Protein AF-A0A819Z4K6-F1 (afdb_monomer_lite)

Foldseek 3Di:
DVVVCVVDPQQQEEEEQLADQADQLPCLVVVDDDRSNQDVLFKCRSVQCPPPCNVVVGRVQQVPDDPQLGDLDKDKDRWIWGQADPVSDGDPDIGTHIYIYDHQRQPVPDPDLVSSLVSLLVSLLSSLVVSLVSQRQAYEAAQRCCPRSVNDLLSNLLSNVVNCVDPVHVPRHPYYHHDYPDPVSVVSNCCSVVDPDVVVVVVVVVVVVVVVVVVVVVVVVVVVVVVVVVVVVVVVVVVVVVVVVVVPPPDDDD

Radius of gyration: 26.0 Å; chains: 1; bounding box: 103×40×46 Å

Organism: NCBI:txid433720

Sequence (254 aa):
ARFLVAEVAEDHVGVLNFASAKNPGGGFLKGSQAQEESIARSSSLYLAETQSRFMNGYYDYNRHGPRGIYSHRMIYSPRVTIFKDDNGKLLSSPYHVAIVTAPAPNAGVIKNAKEARNVMTERVKHVLNVFKTNKHDTLVLGAYGCGVFKNDPLDVAIIFRQHLESKEFQHSFKRIIFAILNKEMYQIFEQVFGANDLNTIHEQIATLSLDHGVQKQSTNNNRNKQNKKKGVEKRRRNNHFNEDQNQISDNHDE

InterPro domains:
  IPR012664 Conserved hypothetical protein CHP02452 [TIGR02452] (9-189)
  IPR019261 Microbial-type PARG, catalytic domain [PF10021] (2-85)
  IPR043472 Macro domain-like [G3DSA:3.40.220.10] (1-195)
  IPR043472 Macro domain-like [SSF52949] (96-194)

pLDDT: mean 85.64, std 19.07, range [37.62, 98.88]

Structure (mmCIF, N/CA/C/O backbone):
data_AF-A0A819Z4K6-F1
#
_entry.id   AF-A0A819Z4K6-F1
#
loop_
_atom_site.group_PDB
_atom_site.id
_atom_site.type_symbol
_atom_site.label_atom_id
_atom_site.label_alt_id
_atom_site.label_comp_id
_atom_site.label_asym_id
_atom_site.label_entity_id
_atom_site.label_seq_id
_atom_site.pdbx_PDB_ins_code
_atom_site.Cartn_x
_atom_site.Cartn_y
_atom_site.Cartn_z
_atom_site.occupancy
_atom_site.B_iso_or_equiv
_atom_site.auth_seq_id
_atom_site.auth_comp_id
_atom_site.auth_asym_id
_atom_site.auth_atom_id
_atom_site.pdbx_PDB_model_num
ATOM 1 N N . ALA A 1 1 ? -5.536 -11.402 4.622 1.00 70.31 1 ALA A N 1
ATOM 2 C CA . ALA A 1 1 ? -6.767 -11.233 3.818 1.00 70.31 1 ALA A CA 1
ATOM 3 C C . ALA A 1 1 ? -7.652 -12.477 3.859 1.00 70.31 1 ALA A C 1
ATOM 5 O O . ALA A 1 1 ? -8.761 -12.352 4.346 1.00 70.31 1 ALA A O 1
ATOM 6 N N . ARG A 1 2 ? -7.167 -13.663 3.448 1.00 84.38 2 ARG A N 1
ATOM 7 C CA . ARG A 1 2 ? -7.945 -14.921 3.451 1.00 84.38 2 ARG A CA 1
ATOM 8 C C . ARG A 1 2 ? -8.719 -15.209 4.749 1.00 84.38 2 ARG A C 1
ATOM 10 O O . ARG A 1 2 ? -9.884 -15.559 4.684 1.00 84.38 2 ARG A O 1
ATOM 17 N N . PHE A 1 3 ? -8.088 -15.047 5.913 1.00 84.25 3 PHE A N 1
ATOM 18 C CA . PHE A 1 3 ? -8.775 -15.234 7.200 1.00 84.25 3 PHE A CA 1
ATOM 19 C C . PHE A 1 3 ? -9.854 -14.174 7.452 1.00 84.25 3 PHE A C 1
ATOM 21 O O . PHE A 1 3 ? -10.939 -14.496 7.907 1.00 84.25 3 PHE A O 1
ATOM 28 N N . LEU A 1 4 ? -9.588 -12.919 7.080 1.00 82.12 4 LEU A N 1
ATOM 29 C CA . LEU A 1 4 ? -10.522 -11.812 7.290 1.00 82.12 4 LEU A CA 1
ATOM 30 C C . LEU A 1 4 ? -11.786 -11.978 6.451 1.00 82.12 4 LEU A C 1
ATOM 32 O O . LEU A 1 4 ? -12.867 -11.823 6.987 1.00 82.12 4 LEU A O 1
ATOM 36 N N . VAL A 1 5 ? -11.670 -12.354 5.176 1.00 83.44 5 VAL A N 1
ATOM 37 C CA . VAL A 1 5 ? -12.843 -12.557 4.301 1.00 83.44 5 VAL A CA 1
ATOM 38 C C . VAL A 1 5 ? -13.716 -13.751 4.709 1.00 83.44 5 VAL A C 1
ATOM 40 O O . VAL A 1 5 ? -14.833 -13.888 4.226 1.00 83.44 5 VAL A O 1
ATOM 43 N N . ALA A 1 6 ? -13.214 -14.638 5.573 1.00 80.75 6 ALA A N 1
ATOM 44 C CA . ALA A 1 6 ? -14.020 -15.695 6.179 1.00 80.75 6 ALA A CA 1
ATOM 45 C C . ALA A 1 6 ? -14.795 -15.198 7.415 1.00 80.75 6 ALA A C 1
ATOM 47 O O . ALA A 1 6 ? -15.807 -15.786 7.781 1.00 80.75 6 ALA A O 1
ATOM 48 N N . GLU A 1 7 ? -14.321 -14.127 8.057 1.00 80.19 7 GLU A N 1
ATOM 49 C CA . GLU A 1 7 ? -14.918 -13.530 9.258 1.00 80.19 7 GLU A CA 1
ATOM 50 C C . GLU A 1 7 ? -15.808 -12.318 8.949 1.00 80.19 7 GLU A C 1
ATOM 52 O O . GLU A 1 7 ? -16.744 -12.026 9.691 1.00 80.19 7 GLU A O 1
ATOM 57 N N . VAL A 1 8 ? -15.500 -11.588 7.877 1.00 81.69 8 VAL A N 1
ATOM 58 C CA . VAL A 1 8 ? -16.236 -10.419 7.388 1.00 81.69 8 VAL A CA 1
ATOM 59 C C . VAL A 1 8 ? -16.536 -10.584 5.901 1.00 81.69 8 VAL A C 1
ATOM 61 O O . VAL A 1 8 ? -15.824 -11.298 5.199 1.00 81.69 8 VAL A O 1
ATOM 64 N N . ALA A 1 9 ? -17.573 -9.913 5.402 1.00 79.88 9 ALA A N 1
ATOM 65 C CA . ALA A 1 9 ? -17.905 -9.959 3.981 1.00 79.88 9 ALA A CA 1
ATOM 66 C C . ALA A 1 9 ? -16.755 -9.401 3.109 1.00 79.88 9 ALA A C 1
ATOM 68 O O . ALA A 1 9 ? -16.055 -8.461 3.493 1.00 79.88 9 ALA A O 1
ATOM 69 N N . GLU A 1 10 ? -16.536 -10.007 1.937 1.00 79.50 10 GLU A N 1
ATOM 70 C CA . GLU A 1 10 ? -15.400 -9.712 1.043 1.00 79.50 10 GLU A CA 1
ATOM 71 C C . GLU A 1 10 ? -15.299 -8.235 0.634 1.00 79.50 10 GLU A C 1
ATOM 73 O O . GLU A 1 10 ? -14.205 -7.700 0.458 1.00 79.50 10 GLU A O 1
ATOM 78 N N . ASP A 1 11 ? -16.445 -7.576 0.483 1.00 81.44 11 ASP A N 1
ATOM 79 C CA . ASP A 1 11 ? -16.595 -6.183 0.067 1.00 81.44 11 ASP A CA 1
ATOM 80 C C . ASP A 1 11 ? -16.170 -5.166 1.134 1.00 81.44 11 ASP A C 1
ATOM 82 O O . ASP A 1 11 ? -16.054 -3.985 0.817 1.00 81.44 11 ASP A O 1
ATOM 86 N N . HIS A 1 12 ? -15.875 -5.616 2.356 1.00 90.25 12 HIS A N 1
ATOM 87 C CA . HIS A 1 12 ? -15.352 -4.780 3.438 1.00 90.25 12 HIS A CA 1
ATOM 88 C C . HIS A 1 12 ? -13.820 -4.787 3.546 1.00 90.25 12 HIS A C 1
ATOM 90 O O . HIS A 1 12 ? -13.251 -3.946 4.256 1.00 90.25 12 HIS A O 1
ATOM 96 N N . VAL A 1 13 ? -13.144 -5.750 2.904 1.00 97.38 13 VAL A N 1
ATOM 97 C CA . VAL A 1 13 ? -11.698 -5.952 3.056 1.00 97.38 13 VAL A CA 1
ATOM 98 C C . VAL A 1 13 ? -10.923 -5.165 2.002 1.00 97.38 13 VAL A C 1
ATOM 100 O O . VAL A 1 13 ? -10.899 -5.516 0.820 1.00 97.38 13 VAL A O 1
ATOM 103 N N . GLY A 1 14 ? -10.201 -4.145 2.465 1.00 98.19 14 GLY A N 1
ATOM 104 C CA . GLY A 1 14 ? -9.278 -3.345 1.666 1.00 98.19 14 GLY A CA 1
ATOM 105 C C . GLY A 1 14 ? -7.817 -3.735 1.894 1.00 98.19 14 GLY A C 1
ATOM 106 O O . GLY A 1 14 ? -7.366 -3.857 3.030 1.00 98.19 14 GLY A O 1
ATOM 107 N N . VAL A 1 15 ? -7.045 -3.904 0.821 1.00 98.69 15 VAL A N 1
ATOM 108 C CA . VAL A 1 15 ? -5.611 -4.234 0.869 1.00 98.69 15 VAL A CA 1
ATOM 109 C C . VAL A 1 15 ? -4.797 -3.143 0.178 1.00 98.69 15 VAL A C 1
ATOM 111 O O . VAL A 1 15 ? -5.113 -2.729 -0.937 1.00 98.69 15 VAL A O 1
ATOM 114 N N . LEU A 1 16 ? -3.726 -2.675 0.818 1.00 98.88 16 LEU A N 1
ATOM 115 C CA . LEU A 1 16 ? -2.775 -1.759 0.187 1.00 98.88 16 LEU A CA 1
ATOM 116 C C . LEU A 1 16 ? -1.724 -2.549 -0.610 1.00 98.88 16 LEU A C 1
ATOM 118 O O . LEU A 1 16 ? -0.958 -3.319 -0.031 1.00 98.88 16 LEU A O 1
ATOM 122 N N . ASN A 1 17 ? -1.650 -2.329 -1.923 1.00 98.81 17 ASN A N 1
ATOM 123 C CA . ASN A 1 17 ? -0.543 -2.795 -2.760 1.00 98.81 17 ASN A CA 1
ATOM 124 C C . ASN A 1 17 ? 0.616 -1.782 -2.694 1.00 98.81 17 ASN A C 1
ATOM 126 O O . ASN A 1 17 ? 0.424 -0.592 -2.961 1.00 98.81 17 ASN A O 1
ATOM 130 N N . PHE A 1 18 ? 1.817 -2.247 -2.334 1.00 98.38 18 PHE A N 1
ATOM 131 C CA . PHE A 1 18 ? 3.036 -1.4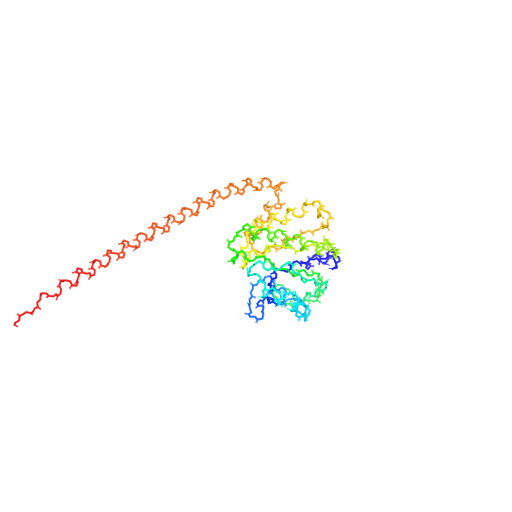39 -2.212 1.00 98.38 18 PHE A CA 1
ATOM 132 C C . PHE A 1 18 ? 3.655 -1.226 -3.589 1.00 98.38 18 PHE A C 1
ATOM 134 O O . PHE A 1 18 ? 4.690 -1.798 -3.930 1.00 98.38 18 PHE A O 1
ATOM 141 N N . ALA A 1 19 ? 2.965 -0.415 -4.380 1.00 97.75 19 ALA A N 1
ATOM 142 C CA . ALA A 1 19 ? 3.069 -0.472 -5.818 1.00 97.75 19 ALA A CA 1
ATOM 143 C C . ALA A 1 19 ? 4.351 0.142 -6.376 1.00 97.75 19 ALA A C 1
ATOM 145 O O . ALA A 1 19 ? 4.899 1.136 -5.885 1.00 97.75 19 ALA A O 1
ATOM 146 N N . SER A 1 20 ? 4.746 -0.372 -7.527 1.00 97.50 20 SER A N 1
ATOM 147 C CA . SER A 1 20 ? 5.589 0.324 -8.469 1.00 97.50 20 SER A CA 1
ATOM 148 C C . SER A 1 20 ? 4.833 1.519 -9.037 1.00 97.50 20 SER A C 1
ATOM 150 O O . SER A 1 20 ? 3.689 1.442 -9.488 1.00 97.50 20 SER A O 1
ATOM 152 N N . ALA A 1 21 ? 5.512 2.661 -9.093 1.00 97.25 21 ALA A N 1
ATOM 153 C CA . ALA A 1 21 ? 4.975 3.827 -9.780 1.00 97.25 21 ALA A CA 1
ATOM 154 C C . ALA A 1 21 ? 4.991 3.655 -11.309 1.00 97.25 21 ALA A C 1
ATOM 156 O O . ALA A 1 21 ? 4.320 4.396 -12.016 1.00 97.25 21 ALA A O 1
ATOM 157 N N . LYS A 1 22 ? 5.800 2.725 -11.838 1.00 96.50 22 LYS A N 1
ATOM 158 C CA . LYS A 1 22 ? 6.194 2.722 -13.256 1.00 96.50 22 LYS A CA 1
ATOM 159 C C . LYS A 1 22 ? 5.818 1.472 -14.025 1.00 96.50 22 LYS A C 1
ATOM 161 O O . LYS A 1 22 ? 5.800 1.545 -15.246 1.00 96.50 22 LYS A O 1
ATOM 166 N N . ASN A 1 23 ? 5.565 0.351 -13.361 1.00 97.50 23 ASN A N 1
ATOM 167 C CA . ASN A 1 23 ? 5.315 -0.925 -14.026 1.00 97.50 23 ASN A CA 1
ATOM 168 C C . ASN A 1 23 ? 4.170 -1.650 -13.309 1.00 97.50 23 ASN A C 1
ATOM 170 O O . ASN A 1 23 ? 4.305 -1.849 -12.104 1.00 97.50 23 ASN A O 1
ATOM 174 N N . PRO A 1 24 ? 3.086 -2.033 -14.004 1.00 97.62 24 PRO A N 1
ATOM 175 C CA . PRO A 1 24 ? 2.006 -2.812 -13.401 1.00 97.62 24 PRO A CA 1
ATOM 176 C C . PRO A 1 24 ? 2.528 -4.163 -12.907 1.00 97.62 24 PRO A C 1
ATOM 178 O O . PRO A 1 24 ? 3.278 -4.836 -13.619 1.00 97.62 24 PRO A O 1
ATOM 181 N N . GLY A 1 25 ? 2.157 -4.542 -11.684 1.00 97.12 25 GLY A N 1
ATOM 182 C CA . GLY A 1 25 ? 2.676 -5.732 -11.005 1.00 97.12 25 GLY A CA 1
ATOM 183 C C . GLY A 1 25 ? 4.190 -5.719 -10.747 1.00 97.12 25 GLY A C 1
ATOM 184 O O . GLY A 1 25 ? 4.787 -6.780 -10.552 1.00 97.12 25 GLY A O 1
ATOM 185 N N . GLY A 1 26 ? 4.839 -4.553 -10.798 1.00 96.00 26 GLY A N 1
ATOM 186 C CA . GLY A 1 26 ? 6.267 -4.420 -10.525 1.00 96.00 26 GLY A CA 1
ATOM 187 C C . GLY A 1 26 ? 7.141 -5.197 -11.514 1.00 96.00 26 GLY A C 1
ATOM 188 O O . GLY A 1 26 ? 7.060 -5.011 -12.731 1.00 96.00 26 GLY A O 1
ATOM 189 N N . GLY A 1 27 ? 8.035 -6.033 -10.988 1.00 94.38 27 GLY A N 1
ATOM 190 C CA . GLY A 1 27 ? 8.945 -6.878 -11.762 1.00 94.38 27 GLY A CA 1
ATOM 191 C C . GLY A 1 27 ? 8.515 -8.343 -11.891 1.00 94.38 27 GLY A C 1
ATOM 192 O O . GLY A 1 27 ? 9.366 -9.178 -12.197 1.00 94.38 27 GLY A O 1
ATOM 193 N N . PHE A 1 28 ? 7.249 -8.701 -11.639 1.00 94.25 28 PHE A N 1
ATOM 194 C CA . PHE A 1 28 ? 6.876 -10.109 -11.416 1.00 94.25 28 PHE A CA 1
ATOM 195 C C . PHE A 1 28 ? 7.161 -11.037 -12.609 1.00 94.25 28 PHE A C 1
ATOM 197 O O . PHE A 1 28 ? 7.600 -12.167 -12.401 1.00 94.25 28 PHE A O 1
ATOM 204 N N . LEU A 1 29 ? 7.006 -10.550 -13.848 1.00 89.50 29 LEU A N 1
ATOM 205 C CA . LEU A 1 29 ? 7.338 -11.297 -15.075 1.00 89.50 29 LEU A CA 1
ATOM 206 C C . LEU A 1 29 ? 8.840 -11.583 -15.220 1.00 89.50 29 LEU A C 1
ATOM 208 O O . LEU A 1 29 ? 9.230 -12.485 -15.951 1.00 89.50 29 LEU A O 1
ATOM 212 N N . LYS A 1 30 ? 9.687 -10.819 -14.522 1.00 91.50 30 LYS A N 1
ATOM 213 C CA . LYS A 1 30 ? 11.148 -10.982 -14.495 1.00 91.50 30 LYS A CA 1
ATOM 214 C C . LYS A 1 30 ? 11.625 -11.783 -13.279 1.00 91.50 30 LYS A C 1
ATOM 216 O O . LYS A 1 30 ? 12.823 -11.842 -13.025 1.00 91.50 30 LYS A O 1
ATOM 221 N N . GLY A 1 31 ? 10.706 -12.360 -12.502 1.00 87.06 31 GLY A N 1
ATOM 222 C CA . GLY A 1 31 ? 11.028 -13.153 -11.314 1.00 87.06 31 GLY A CA 1
ATOM 223 C C . GLY A 1 31 ? 11.350 -12.335 -10.059 1.00 87.06 31 GLY A C 1
ATOM 224 O O . GLY A 1 31 ? 11.823 -12.905 -9.076 1.00 87.06 31 GLY A O 1
ATOM 225 N N . SER A 1 32 ? 11.093 -11.021 -10.057 1.00 89.62 32 SER A N 1
ATOM 226 C CA . SER A 1 32 ? 11.296 -10.185 -8.867 1.00 89.62 32 SER A CA 1
ATOM 227 C C . SER A 1 32 ? 10.409 -10.625 -7.694 1.00 89.62 32 SER A C 1
ATOM 229 O O . SER A 1 32 ? 9.315 -11.172 -7.872 1.00 89.62 32 SER A O 1
ATOM 231 N N . GLN A 1 33 ? 10.905 -10.392 -6.478 1.00 89.12 33 GLN A N 1
ATOM 232 C CA . GLN A 1 33 ? 10.255 -10.794 -5.234 1.00 89.12 33 GLN A CA 1
ATOM 233 C C . GLN A 1 33 ? 10.036 -9.577 -4.336 1.00 89.12 33 GLN A C 1
ATOM 235 O O . GLN A 1 33 ? 10.959 -9.107 -3.672 1.00 89.12 33 GLN A O 1
ATOM 240 N N . ALA A 1 34 ? 8.804 -9.082 -4.318 1.00 92.81 34 ALA A N 1
ATOM 241 C CA . ALA A 1 34 ? 8.296 -8.158 -3.317 1.00 92.81 34 ALA A CA 1
ATOM 242 C C . ALA A 1 34 ? 6.781 -8.377 -3.147 1.00 92.81 34 ALA A C 1
ATOM 244 O O . ALA A 1 34 ? 6.202 -9.319 -3.700 1.00 92.81 34 ALA A O 1
ATOM 245 N N . GLN A 1 35 ? 6.145 -7.539 -2.327 1.00 96.62 35 GLN A N 1
ATOM 246 C CA . GLN A 1 35 ? 4.722 -7.664 -2.011 1.00 96.62 35 GLN A CA 1
ATOM 247 C C . GLN A 1 35 ? 3.836 -7.493 -3.257 1.00 96.62 35 GLN A C 1
ATOM 249 O O . GLN A 1 35 ? 2.980 -8.344 -3.495 1.00 96.62 35 GLN A O 1
ATOM 254 N N . GLU A 1 36 ? 4.096 -6.473 -4.083 1.00 97.50 36 GLU A N 1
ATOM 255 C CA . GLU A 1 36 ? 3.362 -6.238 -5.334 1.00 97.50 36 GLU A CA 1
ATOM 256 C C . GLU A 1 36 ? 3.472 -7.438 -6.282 1.00 97.50 36 GLU A C 1
ATOM 258 O O . GLU A 1 36 ? 2.459 -7.927 -6.781 1.00 97.50 36 GLU A O 1
ATOM 263 N N . GLU A 1 37 ? 4.680 -7.970 -6.488 1.00 96.94 37 GLU A N 1
ATOM 264 C CA . GLU A 1 37 ? 4.884 -9.119 -7.368 1.00 96.94 37 GLU A CA 1
ATOM 265 C C . GLU A 1 37 ? 4.174 -10.379 -6.862 1.00 96.94 37 GLU A C 1
ATOM 267 O O . GLU A 1 37 ? 3.690 -11.178 -7.666 1.00 96.94 37 GLU A O 1
ATOM 272 N N . SER A 1 38 ? 4.092 -10.564 -5.542 1.00 96.00 38 SER A N 1
ATOM 273 C CA . SER A 1 38 ? 3.332 -11.667 -4.948 1.00 96.00 38 SER A CA 1
ATOM 274 C C . SER A 1 38 ? 1.838 -11.529 -5.242 1.00 96.00 38 SER A C 1
ATOM 276 O O . SER A 1 38 ? 1.219 -12.463 -5.757 1.00 96.00 38 SER A O 1
ATOM 278 N N . ILE A 1 39 ? 1.271 -10.337 -5.021 1.00 97.44 39 ILE A N 1
ATOM 279 C CA . ILE A 1 39 ? -0.137 -10.060 -5.330 1.00 97.44 39 ILE A CA 1
ATOM 280 C C . ILE A 1 39 ? -0.399 -10.259 -6.828 1.00 97.44 39 ILE A C 1
ATOM 282 O O . ILE A 1 39 ? -1.371 -10.919 -7.191 1.00 97.44 39 ILE A O 1
ATOM 286 N N . ALA A 1 40 ? 0.473 -9.755 -7.703 1.00 97.69 40 ALA A N 1
ATOM 287 C CA . ALA A 1 40 ? 0.330 -9.891 -9.152 1.00 97.69 40 ALA A CA 1
ATOM 288 C C . ALA A 1 40 ? 0.333 -11.359 -9.618 1.00 97.69 40 ALA A C 1
ATOM 290 O O . ALA A 1 40 ? -0.441 -11.722 -10.501 1.00 97.69 40 ALA A O 1
ATOM 291 N N . ARG A 1 41 ? 1.157 -12.227 -9.012 1.00 97.44 41 ARG A N 1
ATOM 292 C CA . ARG A 1 41 ? 1.217 -13.665 -9.355 1.00 97.44 41 ARG A CA 1
ATOM 293 C C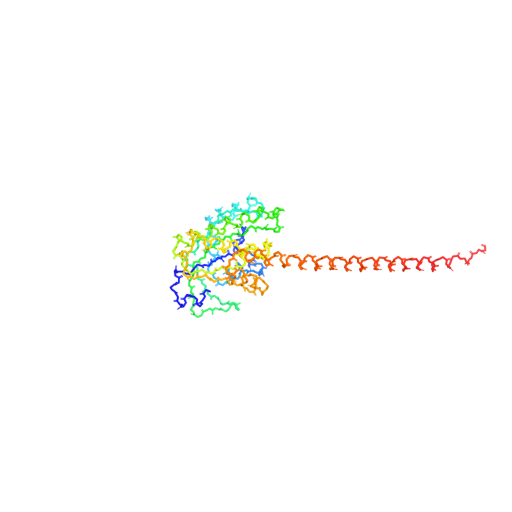 . ARG A 1 41 ? 0.033 -14.479 -8.849 1.00 97.44 41 ARG A C 1
ATOM 295 O O . ARG A 1 41 ? -0.293 -15.511 -9.450 1.00 97.44 41 ARG A O 1
ATOM 302 N N . SER A 1 42 ? -0.554 -14.050 -7.738 1.00 97.75 42 SER A N 1
ATOM 303 C CA . SER A 1 42 ? -1.570 -14.807 -7.004 1.00 97.75 42 SER A CA 1
ATOM 304 C C . SER A 1 42 ? -2.990 -14.288 -7.215 1.00 97.75 42 SER A C 1
ATOM 306 O O . SER A 1 42 ? -3.927 -14.820 -6.615 1.00 97.75 42 SER A O 1
ATOM 308 N N . SER A 1 43 ? -3.166 -13.260 -8.052 1.00 98.44 43 SER A N 1
ATOM 309 C CA . SER A 1 43 ? -4.451 -12.589 -8.218 1.00 98.44 43 SER A CA 1
ATOM 310 C C . SER A 1 43 ? -4.716 -12.039 -9.617 1.00 98.44 43 SER A C 1
ATOM 312 O O . SER A 1 43 ? -3.859 -12.039 -10.497 1.00 98.44 43 SER A O 1
ATOM 314 N N . SER A 1 44 ? -5.933 -11.528 -9.813 1.00 98.31 44 SER A N 1
ATOM 315 C CA . SER A 1 44 ? -6.339 -10.822 -11.029 1.00 98.31 44 SER A CA 1
ATOM 316 C C . SER A 1 44 ? -5.872 -9.358 -11.084 1.00 98.31 44 SER A C 1
ATOM 318 O O . SER A 1 44 ? -6.270 -8.644 -12.005 1.00 98.31 44 SER A O 1
ATOM 320 N N . LEU A 1 45 ? -5.066 -8.875 -10.122 1.00 98.50 45 LEU A N 1
ATOM 321 C CA . LEU A 1 45 ? -4.676 -7.459 -10.033 1.00 98.50 45 LEU A CA 1
ATOM 322 C C . LEU A 1 45 ? -3.950 -6.975 -11.292 1.00 98.50 45 LEU A C 1
ATOM 324 O O . LEU A 1 45 ? -4.253 -5.896 -11.791 1.00 98.50 45 LEU A O 1
ATOM 328 N N . TYR A 1 46 ? -3.048 -7.785 -11.851 1.00 98.19 46 TYR A N 1
ATOM 329 C CA . TYR A 1 46 ? -2.284 -7.398 -13.040 1.00 98.19 46 TYR A CA 1
ATOM 330 C C . TYR A 1 46 ? -3.186 -7.090 -14.249 1.00 98.19 46 TYR A C 1
ATOM 332 O O . TYR A 1 46 ? -2.937 -6.140 -14.990 1.00 98.19 46 TYR A O 1
ATOM 340 N N . LEU A 1 47 ? -4.281 -7.840 -14.419 1.00 97.06 47 LEU A N 1
ATOM 341 C CA . LEU A 1 47 ? -5.277 -7.574 -15.464 1.00 97.06 47 LEU A CA 1
ATOM 342 C C . LEU A 1 47 ? -6.014 -6.247 -15.229 1.00 97.06 47 LEU A C 1
ATOM 344 O O . LEU A 1 47 ? -6.329 -5.536 -16.181 1.00 97.06 47 LEU A O 1
ATOM 348 N N . ALA A 1 48 ? -6.286 -5.897 -13.969 1.00 95.94 48 ALA A N 1
ATOM 349 C CA . ALA A 1 48 ? -6.900 -4.616 -13.631 1.00 95.94 48 ALA A CA 1
ATOM 350 C C . ALA A 1 48 ? -5.940 -3.452 -13.915 1.00 95.94 48 ALA A C 1
ATOM 352 O O . ALA A 1 48 ? -6.337 -2.472 -14.538 1.00 95.94 48 ALA A O 1
ATOM 353 N N . GLU A 1 49 ? -4.677 -3.578 -13.511 1.00 97.69 49 GLU A N 1
ATOM 354 C CA . GLU A 1 49 ? -3.649 -2.542 -13.650 1.00 97.69 49 GLU A CA 1
ATOM 355 C C . GLU A 1 49 ? -3.230 -2.272 -15.104 1.00 97.69 49 GLU A C 1
ATOM 357 O O . GLU A 1 49 ? -2.857 -1.151 -15.443 1.00 97.69 49 GLU A O 1
ATOM 362 N N . THR A 1 50 ? -3.330 -3.267 -15.986 1.00 97.56 50 THR A N 1
ATOM 363 C CA . THR A 1 50 ? -2.928 -3.150 -17.401 1.00 97.56 50 THR A CA 1
ATOM 364 C C . THR A 1 50 ? -3.987 -2.523 -18.309 1.00 97.56 50 THR A C 1
ATOM 366 O O . THR A 1 50 ? -3.740 -2.330 -19.500 1.00 97.56 50 THR A O 1
ATOM 369 N N . GLN A 1 51 ? -5.152 -2.136 -17.776 1.00 97.25 51 GLN A N 1
ATOM 370 C CA . GLN A 1 51 ? -6.155 -1.403 -18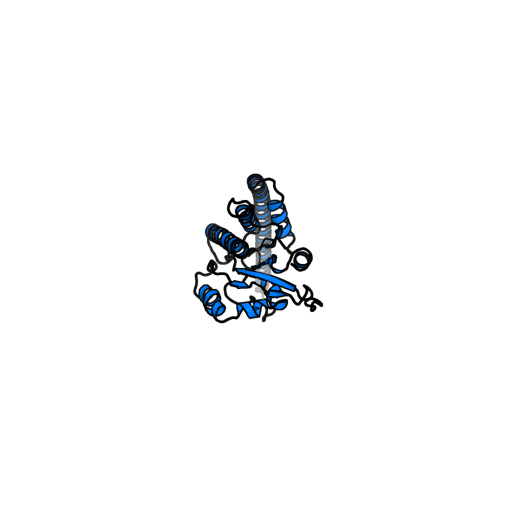.552 1.00 97.25 51 GLN A CA 1
ATOM 371 C C . GLN A 1 51 ? -5.580 -0.078 -19.079 1.00 97.25 51 GLN A C 1
ATOM 373 O O . GLN A 1 51 ? -4.931 0.668 -18.341 1.00 97.25 51 GLN A O 1
ATOM 378 N N . SER A 1 52 ? -5.888 0.276 -20.333 1.00 96.44 52 SER A N 1
ATOM 379 C CA . SER A 1 52 ? -5.314 1.448 -21.022 1.00 96.44 52 SER A CA 1
ATOM 380 C C . SER A 1 52 ? -5.455 2.756 -20.235 1.00 96.44 52 SER A C 1
ATOM 382 O O . SER A 1 52 ? -4.536 3.573 -20.207 1.00 96.44 52 SER A O 1
ATOM 384 N N . ARG A 1 53 ? -6.576 2.940 -19.524 1.00 95.50 53 ARG A N 1
ATOM 385 C CA . ARG A 1 53 ? -6.805 4.117 -18.670 1.00 95.50 53 ARG A CA 1
ATOM 386 C C . ARG A 1 53 ? -5.768 4.269 -17.552 1.00 95.50 53 ARG A C 1
ATOM 388 O O . ARG A 1 53 ? -5.409 5.391 -17.214 1.00 95.50 53 ARG A O 1
ATOM 395 N N . PHE A 1 54 ? -5.276 3.167 -16.988 1.00 97.44 54 PHE A N 1
ATOM 396 C CA . PHE A 1 54 ? -4.287 3.186 -15.912 1.00 97.44 54 PHE A CA 1
ATOM 397 C C . PHE A 1 54 ? -2.863 3.213 -16.448 1.00 97.44 54 PHE A C 1
ATOM 399 O O . PHE A 1 54 ? -2.020 3.904 -15.876 1.00 97.44 54 PHE A O 1
ATOM 406 N N . MET A 1 55 ? -2.615 2.555 -17.584 1.00 97.31 55 MET A N 1
ATOM 407 C CA . MET A 1 55 ? -1.361 2.700 -18.327 1.00 97.31 55 MET A CA 1
ATOM 408 C C . MET A 1 55 ? -1.051 4.175 -18.583 1.00 97.31 55 MET A C 1
ATOM 410 O O . MET A 1 55 ? -0.009 4.652 -18.136 1.00 97.31 55 MET A O 1
ATOM 414 N N . ASN A 1 56 ? -2.013 4.914 -19.135 1.00 94.00 56 ASN A N 1
ATOM 415 C CA . ASN A 1 56 ? -1.843 6.336 -19.425 1.00 94.00 56 ASN A CA 1
ATOM 416 C C . ASN A 1 56 ? -1.949 7.197 -18.152 1.00 94.00 56 ASN A C 1
ATOM 418 O O . ASN A 1 56 ? -1.114 8.060 -17.883 1.00 94.00 56 ASN A O 1
ATOM 422 N N . GLY A 1 57 ? -2.995 6.970 -17.351 1.00 95.06 57 GLY A N 1
ATOM 423 C CA . GLY A 1 57 ? -3.360 7.850 -16.243 1.00 95.06 57 GLY A CA 1
ATOM 424 C C . GLY A 1 57 ? -2.475 7.722 -15.007 1.00 95.06 57 GLY A C 1
ATOM 425 O O . GLY A 1 57 ? -2.308 8.705 -14.294 1.00 95.06 57 GLY A O 1
ATOM 426 N N . TYR A 1 58 ? -1.903 6.546 -14.740 1.00 97.88 58 TYR A N 1
ATOM 427 C CA . TYR A 1 58 ? -1.075 6.283 -13.560 1.00 97.88 58 TYR A CA 1
ATOM 428 C C . TYR A 1 58 ? 0.383 6.019 -13.950 1.00 97.88 58 TYR A C 1
ATOM 430 O O . TYR A 1 58 ? 1.275 6.730 -13.483 1.00 97.88 58 TYR A O 1
ATOM 438 N N . TYR A 1 59 ? 0.646 5.029 -14.810 1.00 98.00 59 TYR A N 1
ATOM 439 C CA . TYR A 1 59 ? 2.020 4.579 -15.054 1.00 98.00 59 TYR A CA 1
ATOM 440 C C . TYR A 1 59 ? 2.804 5.562 -15.926 1.00 98.00 59 TYR A C 1
ATOM 442 O O . TYR A 1 59 ? 3.894 5.975 -15.532 1.00 98.00 59 TYR A O 1
ATOM 450 N N . ASP A 1 60 ? 2.260 5.995 -17.067 1.00 97.00 60 ASP A N 1
ATOM 451 C CA . ASP A 1 60 ? 2.916 6.990 -17.924 1.00 97.00 60 ASP A CA 1
ATOM 452 C C . ASP A 1 60 ? 3.084 8.327 -17.217 1.00 97.00 60 ASP A C 1
ATOM 454 O O . ASP A 1 60 ? 4.164 8.915 -17.277 1.00 97.00 60 ASP A O 1
ATOM 458 N N . TYR A 1 61 ? 2.075 8.766 -16.464 1.00 96.69 61 TYR A N 1
ATOM 459 C CA . TYR A 1 61 ? 2.182 9.975 -15.652 1.00 96.69 61 TYR A CA 1
ATOM 460 C C . TYR A 1 61 ? 3.386 9.913 -14.697 1.00 96.69 61 TYR A C 1
ATOM 462 O O . TYR A 1 61 ? 4.216 10.820 -14.653 1.00 96.69 61 TYR A O 1
ATOM 470 N N . ASN A 1 62 ? 3.534 8.812 -13.959 1.00 97.25 62 ASN A N 1
ATOM 471 C CA . ASN A 1 62 ? 4.644 8.625 -13.026 1.00 97.25 62 ASN A CA 1
ATOM 472 C C . ASN A 1 62 ? 5.995 8.349 -13.715 1.00 97.25 62 ASN A C 1
ATOM 474 O O . ASN A 1 62 ? 7.045 8.617 -13.124 1.00 97.25 62 ASN A O 1
ATOM 478 N N . ARG A 1 63 ? 6.007 7.819 -14.946 1.00 96.62 63 ARG A N 1
ATOM 479 C CA . ARG A 1 63 ? 7.232 7.656 -15.749 1.00 96.62 63 ARG A CA 1
ATOM 480 C C . ARG A 1 63 ? 7.832 9.006 -16.149 1.00 96.62 63 ARG A C 1
ATOM 482 O O . ARG A 1 63 ? 9.057 9.130 -16.113 1.00 96.62 63 ARG A O 1
ATOM 489 N N . HIS A 1 64 ? 6.985 9.988 -16.456 1.00 94.81 64 HIS A N 1
ATOM 490 C CA . HIS A 1 64 ? 7.387 11.343 -16.855 1.00 94.81 64 HIS A CA 1
ATOM 491 C C . HIS A 1 64 ? 7.468 12.339 -15.682 1.00 94.81 64 HIS A C 1
ATOM 493 O O . HIS A 1 64 ? 8.006 13.431 -15.842 1.00 94.81 64 HIS A O 1
ATOM 499 N N . GLY A 1 65 ? 6.948 11.975 -14.506 1.00 89.94 65 GLY A N 1
ATOM 500 C CA . GLY A 1 65 ? 6.954 12.820 -13.312 1.00 89.94 65 GLY A CA 1
ATOM 501 C C . GLY A 1 65 ? 8.292 12.877 -12.551 1.00 89.94 65 GLY A C 1
ATOM 502 O O . GLY A 1 65 ? 9.270 12.212 -12.915 1.00 89.94 65 GLY A O 1
ATOM 503 N N . PRO A 1 66 ? 8.340 13.646 -11.443 1.00 88.31 66 PRO A N 1
ATOM 504 C CA . PRO A 1 66 ? 9.533 13.785 -10.611 1.00 88.31 66 PRO A CA 1
ATOM 505 C C . PRO A 1 66 ? 10.029 12.435 -10.079 1.00 88.31 66 PRO A C 1
ATOM 507 O O . PRO A 1 66 ? 9.266 11.632 -9.528 1.00 88.31 66 PRO A O 1
ATOM 510 N N . ARG A 1 67 ? 11.333 12.173 -10.233 1.00 90.25 67 ARG A N 1
ATOM 511 C CA . ARG A 1 67 ? 11.930 10.889 -9.843 1.00 90.25 67 ARG A CA 1
ATOM 512 C C . ARG A 1 67 ? 11.865 10.695 -8.331 1.00 90.25 67 ARG A C 1
ATOM 514 O O . ARG A 1 67 ? 12.300 11.543 -7.564 1.00 90.25 67 ARG A O 1
ATOM 521 N N . GLY A 1 68 ? 11.367 9.535 -7.921 1.00 93.81 68 GLY A N 1
ATOM 522 C CA . GLY A 1 68 ? 11.312 9.103 -6.528 1.00 93.81 68 GLY A CA 1
ATOM 523 C C . GLY A 1 68 ? 10.128 9.668 -5.748 1.00 93.81 68 GLY A C 1
ATOM 524 O O . GLY A 1 68 ? 9.518 8.921 -4.998 1.00 93.81 68 GLY A O 1
ATOM 525 N N . ILE A 1 69 ? 9.740 10.925 -5.968 1.00 96.00 69 ILE A N 1
ATOM 526 C CA . ILE A 1 69 ? 8.550 11.512 -5.328 1.00 96.00 69 ILE A CA 1
ATOM 527 C C . ILE A 1 69 ? 7.283 10.797 -5.816 1.00 96.00 69 ILE A C 1
ATOM 529 O O . ILE A 1 69 ? 6.454 10.381 -5.001 1.00 96.00 69 ILE A O 1
ATOM 533 N N . TYR A 1 70 ? 7.177 10.603 -7.139 1.00 96.69 70 TYR A N 1
ATOM 534 C CA . TYR A 1 70 ? 5.975 10.117 -7.829 1.00 96.69 70 TYR A CA 1
ATOM 535 C C . TYR A 1 70 ? 4.736 10.982 -7.537 1.00 96.69 70 TYR A C 1
ATOM 537 O O . TYR A 1 70 ? 4.814 12.015 -6.879 1.00 96.69 70 TYR A O 1
ATOM 545 N N . SER A 1 71 ? 3.580 10.595 -8.062 1.00 97.06 71 SER A N 1
ATOM 546 C CA . SER A 1 71 ? 2.320 11.309 -7.849 1.00 97.06 71 SER A CA 1
ATOM 547 C C . SER A 1 71 ? 1.460 10.678 -6.754 1.00 97.06 71 SER A C 1
ATOM 549 O O . SER A 1 71 ? 1.675 9.536 -6.354 1.00 97.06 71 SER A O 1
ATOM 551 N N . HIS A 1 72 ? 0.435 11.409 -6.310 1.00 97.94 72 HIS A N 1
ATOM 552 C CA . HIS A 1 72 ? -0.632 10.888 -5.442 1.00 97.94 72 HIS A CA 1
ATOM 553 C C . HIS A 1 72 ? -1.724 10.134 -6.215 1.00 97.94 72 HIS A C 1
ATOM 555 O O . HIS A 1 72 ? -2.782 9.840 -5.666 1.00 97.94 72 HIS A O 1
ATOM 561 N N . ARG A 1 73 ? -1.501 9.828 -7.500 1.00 97.75 73 ARG A N 1
ATOM 562 C CA . ARG A 1 73 ? -2.430 9.004 -8.276 1.00 97.75 73 ARG A CA 1
ATOM 563 C C . ARG A 1 73 ? -2.429 7.585 -7.724 1.00 97.75 73 ARG A C 1
ATOM 565 O O . ARG A 1 73 ? -1.377 7.058 -7.377 1.00 97.75 73 ARG A O 1
ATOM 572 N N . MET A 1 74 ? -3.607 6.977 -7.677 1.00 98.25 74 MET A N 1
ATOM 573 C CA . MET A 1 74 ? -3.821 5.622 -7.172 1.00 98.25 74 MET A CA 1
ATOM 574 C C . MET A 1 74 ? -4.762 4.875 -8.108 1.00 98.25 74 MET A C 1
ATOM 576 O O . MET A 1 74 ? -5.596 5.489 -8.777 1.00 98.25 74 MET A O 1
ATOM 580 N N . ILE A 1 75 ? -4.638 3.553 -8.135 1.00 98.62 75 ILE A N 1
ATOM 581 C CA . ILE A 1 75 ? -5.590 2.675 -8.812 1.00 98.62 75 ILE A CA 1
ATOM 582 C C . ILE A 1 75 ? -6.406 1.977 -7.731 1.00 98.62 75 ILE A C 1
ATOM 584 O O . ILE A 1 75 ? -5.852 1.310 -6.860 1.00 98.62 75 ILE A O 1
ATOM 588 N N . TYR A 1 76 ? -7.724 2.138 -7.789 1.00 98.62 76 TYR A N 1
ATOM 589 C CA . TYR A 1 76 ? -8.654 1.402 -6.944 1.00 98.62 76 TYR A CA 1
ATOM 590 C C . TYR A 1 76 ? -9.269 0.253 -7.743 1.00 98.62 76 TYR A C 1
ATOM 592 O O . TYR A 1 76 ? -9.931 0.474 -8.760 1.00 98.62 76 TYR A O 1
ATOM 600 N N . SER A 1 77 ? -9.037 -0.968 -7.270 1.00 98.25 77 SER A N 1
ATOM 601 C CA . SER A 1 77 ? -9.536 -2.207 -7.860 1.00 98.25 77 SER A CA 1
ATOM 602 C C . SER A 1 77 ? -10.519 -2.859 -6.880 1.00 98.25 77 SER A C 1
ATOM 604 O O . SER A 1 77 ? -10.072 -3.495 -5.930 1.00 98.25 77 SER A O 1
ATOM 606 N N . PRO A 1 78 ? -11.844 -2.708 -7.065 1.00 96.75 78 PRO A N 1
ATOM 607 C CA . PRO A 1 78 ? -12.835 -3.017 -6.026 1.00 96.75 78 PRO A CA 1
ATOM 608 C C . PRO A 1 78 ? -13.027 -4.510 -5.741 1.00 96.75 78 PRO A C 1
ATOM 610 O O . PRO A 1 78 ? -13.523 -4.864 -4.679 1.00 96.75 78 PRO A O 1
ATOM 613 N N . ARG A 1 79 ? -12.689 -5.388 -6.692 1.00 96.25 79 ARG A N 1
ATOM 614 C CA . ARG A 1 79 ? -12.966 -6.827 -6.590 1.00 96.25 79 ARG A CA 1
ATOM 615 C C . ARG A 1 79 ? -11.875 -7.651 -7.269 1.00 96.25 79 ARG A C 1
ATOM 617 O O . ARG A 1 79 ? -12.079 -8.247 -8.324 1.00 96.25 79 ARG A O 1
ATOM 624 N N . VAL A 1 80 ? -10.685 -7.650 -6.682 1.00 98.06 80 VAL A N 1
ATOM 625 C CA . VAL A 1 80 ? -9.558 -8.469 -7.138 1.00 98.06 80 VAL A CA 1
ATOM 626 C C . VAL A 1 80 ? -9.744 -9.897 -6.644 1.00 98.06 80 VAL A C 1
ATOM 628 O O . VAL A 1 80 ? -9.944 -10.118 -5.455 1.00 98.06 80 VAL A O 1
ATOM 631 N N . THR A 1 81 ? -9.656 -10.867 -7.551 1.00 98.06 81 THR A N 1
ATOM 632 C CA . THR A 1 81 ? -9.755 -12.293 -7.217 1.00 98.06 81 THR A CA 1
ATOM 633 C C . THR A 1 81 ? -8.388 -12.812 -6.806 1.00 98.06 81 THR A C 1
ATOM 635 O O . THR A 1 81 ? -7.467 -12.770 -7.621 1.00 98.06 81 THR A O 1
ATOM 638 N N . ILE A 1 82 ? -8.252 -13.322 -5.584 1.00 98.12 82 ILE A N 1
ATOM 639 C CA . ILE A 1 82 ? -7.076 -14.066 -5.130 1.00 98.12 82 ILE A CA 1
ATOM 640 C C . ILE A 1 82 ? -7.325 -15.552 -5.380 1.00 98.12 82 ILE A C 1
ATOM 642 O O . ILE A 1 82 ? -8.296 -16.114 -4.878 1.00 98.12 82 ILE A O 1
ATOM 646 N N . PHE A 1 83 ? -6.448 -16.189 -6.152 1.00 97.94 83 PHE A N 1
ATOM 647 C CA . PHE A 1 83 ? -6.616 -17.580 -6.586 1.00 97.94 83 PHE A CA 1
ATOM 648 C C . PHE A 1 83 ? -5.408 -18.478 -6.286 1.00 97.94 83 PHE A C 1
ATOM 650 O O . PHE A 1 83 ? -5.484 -19.676 -6.551 1.00 97.94 83 PHE A O 1
ATOM 657 N N . LYS A 1 84 ? -4.317 -17.952 -5.707 1.00 97.75 84 LYS A N 1
ATOM 658 C CA . LYS A 1 84 ? -3.193 -18.757 -5.185 1.00 97.75 84 LYS A CA 1
ATOM 659 C C . LYS A 1 84 ? -2.869 -18.422 -3.733 1.00 97.75 84 LYS A C 1
ATOM 661 O O . LYS A 1 84 ? -3.104 -17.299 -3.293 1.00 97.75 84 LYS A O 1
ATOM 666 N N . ASP A 1 85 ? -2.322 -19.399 -3.015 1.00 95.12 85 ASP A N 1
ATOM 667 C CA . ASP A 1 85 ? -1.707 -19.203 -1.701 1.00 95.12 85 ASP A CA 1
ATOM 668 C C . ASP A 1 85 ? -0.244 -18.726 -1.797 1.00 95.12 85 ASP A C 1
ATOM 670 O O . ASP A 1 85 ? 0.302 -18.540 -2.889 1.00 95.12 85 ASP A O 1
ATOM 674 N N . ASP A 1 86 ? 0.396 -18.532 -0.640 1.00 91.44 86 ASP A N 1
ATOM 675 C CA . ASP A 1 86 ? 1.780 -18.049 -0.537 1.00 91.44 86 ASP A CA 1
ATOM 676 C C . ASP A 1 86 ? 2.815 -19.045 -1.094 1.00 91.44 86 ASP A C 1
ATOM 678 O O . ASP A 1 86 ? 3.913 -18.643 -1.476 1.00 91.44 86 ASP A O 1
ATOM 6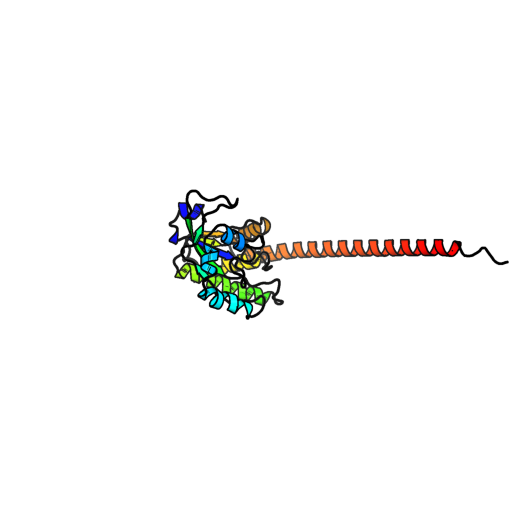82 N N . ASN A 1 87 ? 2.458 -20.331 -1.207 1.00 92.94 87 ASN A N 1
ATOM 683 C CA . ASN A 1 87 ? 3.284 -21.359 -1.846 1.00 92.94 87 ASN A CA 1
ATOM 684 C C . ASN A 1 87 ? 3.048 -21.428 -3.367 1.00 92.94 87 ASN A C 1
ATOM 686 O O . ASN A 1 87 ? 3.640 -22.261 -4.055 1.00 92.94 87 ASN A O 1
ATOM 690 N N . GLY A 1 88 ? 2.170 -20.577 -3.907 1.00 93.56 88 GLY A N 1
ATOM 691 C CA . GLY A 1 88 ? 1.814 -20.539 -5.322 1.00 93.56 88 GLY A CA 1
ATOM 692 C C . GLY A 1 88 ? 0.817 -21.619 -5.751 1.00 93.56 88 GLY A C 1
ATOM 693 O O . GLY A 1 88 ? 0.553 -21.750 -6.951 1.00 93.56 88 GLY A O 1
ATOM 694 N N . LYS A 1 89 ? 0.240 -22.379 -4.812 1.00 97.19 89 LYS A N 1
ATOM 695 C CA . LYS A 1 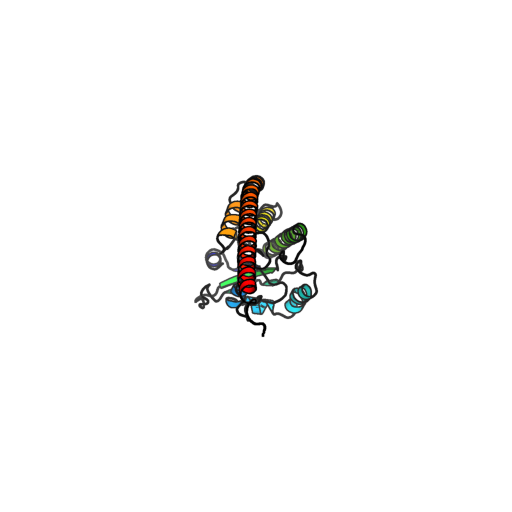89 ? -0.769 -23.399 -5.109 1.00 97.19 89 LYS A CA 1
ATOM 696 C C . LYS A 1 89 ? -2.125 -22.738 -5.340 1.00 97.19 89 LYS A C 1
ATOM 698 O O . LYS A 1 89 ? -2.499 -21.809 -4.629 1.00 97.19 89 LYS A O 1
ATOM 703 N N . LEU A 1 90 ? -2.879 -23.241 -6.320 1.00 97.94 90 LEU A N 1
ATOM 704 C CA . LEU A 1 90 ? -4.250 -22.792 -6.563 1.00 97.94 90 LEU A CA 1
ATOM 705 C C . LEU A 1 90 ? -5.148 -23.075 -5.351 1.00 97.94 90 LEU A C 1
ATOM 707 O O . LEU A 1 90 ? -5.129 -24.168 -4.780 1.00 97.94 90 LEU A O 1
ATOM 711 N N . LEU A 1 91 ? -5.950 -22.081 -4.983 1.00 96.62 91 LEU A N 1
ATOM 712 C CA . LEU A 1 91 ? -6.954 -22.200 -3.934 1.00 96.62 91 LEU A CA 1
ATOM 713 C C . LEU A 1 91 ? -8.166 -22.980 -4.455 1.00 96.62 91 LEU A C 1
ATOM 715 O O . LEU A 1 91 ? -8.632 -22.733 -5.564 1.00 96.62 91 LEU A O 1
ATOM 719 N N . SER A 1 92 ? -8.714 -23.878 -3.633 1.00 95.69 92 SER A N 1
ATOM 720 C CA . SER A 1 92 ? -9.978 -24.570 -3.935 1.00 95.69 92 SER A CA 1
ATOM 721 C C . SER A 1 92 ? -11.178 -23.621 -3.944 1.00 95.69 92 SER A C 1
ATOM 723 O O . SER A 1 92 ? -12.130 -23.841 -4.680 1.00 95.69 92 SER A O 1
ATOM 725 N N . SER A 1 93 ? -11.110 -22.558 -3.142 1.00 95.06 93 SER A N 1
ATOM 726 C CA . SER A 1 93 ? -12.077 -21.465 -3.120 1.00 95.06 93 SER A CA 1
ATOM 727 C C . SER A 1 93 ? -11.316 -20.145 -3.234 1.00 95.06 93 SER A C 1
ATOM 729 O O . SER A 1 93 ? -10.766 -19.676 -2.230 1.00 95.06 93 SER A O 1
ATOM 731 N N . PRO A 1 94 ? -11.223 -19.562 -4.442 1.00 96.50 94 PRO A N 1
ATOM 732 C CA . PRO A 1 94 ? -10.793 -18.182 -4.612 1.00 96.50 94 PRO A CA 1
ATOM 733 C C . PRO A 1 94 ? -11.676 -17.237 -3.796 1.00 96.50 94 PRO A C 1
ATOM 735 O O . PRO A 1 94 ? -12.837 -17.542 -3.525 1.00 96.50 94 PRO A O 1
ATOM 738 N N . TYR A 1 95 ? -11.122 -16.094 -3.414 1.00 95.69 95 TYR A N 1
ATOM 739 C CA . TYR A 1 95 ? -11.841 -15.063 -2.669 1.00 95.69 95 TYR A CA 1
ATOM 740 C C . TYR A 1 95 ? -11.526 -13.686 -3.236 1.00 95.69 95 TYR A C 1
ATOM 742 O O . TYR A 1 95 ? -10.542 -13.512 -3.965 1.00 95.69 95 TYR A O 1
ATOM 750 N N . HIS A 1 96 ? -12.341 -12.701 -2.888 1.00 96.62 96 HIS A N 1
ATOM 751 C CA . HIS A 1 96 ? -12.187 -11.342 -3.381 1.00 96.62 96 HIS A CA 1
ATOM 752 C C . HIS A 1 96 ? -11.773 -10.359 -2.291 1.00 96.62 96 HIS A C 1
ATOM 754 O O . HIS A 1 96 ? -12.123 -10.503 -1.124 1.00 96.62 96 HIS A O 1
ATOM 760 N N . VAL A 1 97 ? -11.014 -9.346 -2.700 1.00 97.62 97 VAL A N 1
ATOM 761 C CA . VAL A 1 97 ? -10.681 -8.175 -1.881 1.00 97.62 97 VAL A CA 1
ATOM 762 C C . VAL A 1 97 ? -10.643 -6.929 -2.751 1.00 97.62 97 VAL A C 1
ATOM 764 O O . VAL A 1 97 ? -10.368 -7.009 -3.954 1.00 97.62 97 VAL A O 1
ATOM 767 N N . ALA A 1 98 ? -10.846 -5.764 -2.147 1.00 98.25 98 ALA A N 1
ATOM 768 C CA . ALA A 1 98 ? -10.491 -4.513 -2.791 1.00 98.25 98 ALA A CA 1
ATOM 769 C C . ALA A 1 98 ? -8.995 -4.231 -2.621 1.00 98.25 98 ALA A C 1
ATOM 771 O O . ALA A 1 98 ? -8.419 -4.480 -1.562 1.00 98.25 98 ALA A O 1
ATOM 772 N N . ILE A 1 99 ? -8.359 -3.680 -3.654 1.00 98.75 99 ILE A N 1
ATOM 773 C CA . ILE A 1 99 ? -6.945 -3.299 -3.620 1.00 98.75 99 ILE A CA 1
ATOM 774 C C . ILE A 1 99 ? -6.784 -1.835 -4.013 1.00 98.75 99 ILE A C 1
ATOM 776 O O . ILE A 1 99 ? -7.294 -1.397 -5.047 1.00 98.75 99 ILE A O 1
ATOM 780 N N . VAL A 1 100 ? -6.037 -1.093 -3.198 1.00 98.88 100 VAL A N 1
ATOM 781 C CA . VAL A 1 100 ? -5.529 0.238 -3.538 1.00 98.88 100 VAL A CA 1
ATOM 782 C C . VAL A 1 100 ? -4.063 0.096 -3.915 1.00 98.88 100 VAL A C 1
ATOM 784 O O . VAL A 1 100 ? -3.229 -0.238 -3.077 1.00 98.88 100 VAL A O 1
ATOM 787 N N . THR A 1 101 ? -3.753 0.352 -5.179 1.00 98.88 101 THR A N 1
ATOM 788 C CA . THR A 1 101 ? -2.391 0.426 -5.716 1.00 98.88 101 THR A CA 1
ATOM 789 C C . THR A 1 101 ? -1.919 1.871 -5.618 1.00 98.88 101 THR A C 1
ATOM 791 O O . THR A 1 101 ? -2.457 2.762 -6.283 1.00 98.88 101 THR A O 1
ATOM 794 N N . ALA A 1 102 ? -0.915 2.101 -4.774 1.00 98.69 102 ALA A N 1
ATOM 795 C CA . ALA A 1 102 ? -0.303 3.406 -4.566 1.00 98.69 102 ALA A CA 1
ATOM 796 C C . ALA A 1 102 ? 1.216 3.239 -4.397 1.00 98.69 102 ALA A C 1
ATOM 798 O O . ALA A 1 102 ? 1.641 2.322 -3.690 1.00 98.69 102 ALA A O 1
ATOM 799 N N . PRO A 1 103 ? 2.054 4.092 -5.014 1.00 98.25 103 PRO A N 1
ATOM 800 C CA . PRO A 1 103 ? 3.494 3.961 -4.892 1.00 98.25 103 PRO A CA 1
ATOM 801 C C . PRO A 1 103 ? 3.999 4.789 -3.717 1.00 98.25 103 PRO A C 1
ATOM 803 O O . PRO A 1 103 ? 3.773 5.997 -3.667 1.00 98.25 103 PRO A O 1
ATOM 806 N N . ALA A 1 104 ? 4.736 4.193 -2.782 1.00 98.56 104 ALA A N 1
ATOM 807 C CA . ALA A 1 104 ? 5.412 4.976 -1.748 1.00 98.56 104 ALA A CA 1
ATOM 808 C C . ALA A 1 104 ? 6.453 5.917 -2.392 1.00 98.56 104 ALA A C 1
ATOM 810 O O . ALA A 1 104 ? 6.968 5.607 -3.472 1.00 98.56 104 ALA A O 1
ATOM 811 N N . PRO A 1 105 ? 6.788 7.067 -1.778 1.00 98.31 105 PRO A N 1
ATOM 812 C CA . PRO A 1 105 ? 7.955 7.824 -2.213 1.00 98.31 105 PRO A CA 1
ATOM 813 C C . PRO A 1 105 ? 9.203 6.939 -2.102 1.00 98.31 105 PRO A C 1
ATOM 815 O O . PRO A 1 105 ? 9.337 6.140 -1.178 1.00 98.31 105 PRO A O 1
ATOM 818 N N . ASN A 1 106 ? 10.125 7.053 -3.050 1.00 98.19 106 ASN A N 1
ATOM 819 C CA . ASN A 1 106 ? 11.389 6.330 -3.029 1.00 98.19 106 ASN A CA 1
ATOM 820 C C . ASN A 1 106 ? 12.449 7.165 -2.304 1.00 98.19 106 ASN A C 1
ATOM 822 O O . ASN A 1 106 ? 13.167 7.952 -2.926 1.00 98.19 106 ASN A O 1
ATOM 826 N N . ALA A 1 107 ? 12.551 6.976 -0.989 1.00 97.12 107 ALA A N 1
ATOM 827 C CA . ALA A 1 107 ? 13.537 7.632 -0.134 1.00 97.12 107 ALA A CA 1
ATOM 828 C C . ALA A 1 107 ? 14.990 7.270 -0.500 1.00 97.12 107 ALA A C 1
ATOM 830 O O . ALA A 1 107 ? 15.902 8.037 -0.221 1.00 97.12 107 ALA A O 1
ATOM 831 N N . GLY A 1 108 ? 15.218 6.149 -1.196 1.00 95.88 108 GLY A N 1
ATOM 832 C CA . GLY A 1 108 ? 16.531 5.812 -1.758 1.00 95.88 108 GLY A CA 1
ATOM 833 C C . GLY A 1 108 ? 16.965 6.713 -2.925 1.00 95.88 108 GLY A C 1
ATOM 834 O O . GLY A 1 108 ? 18.139 6.722 -3.287 1.00 95.88 108 GLY A O 1
ATOM 835 N N . VAL A 1 109 ? 16.030 7.458 -3.524 1.00 96.44 109 VAL A N 1
ATOM 836 C CA . VAL A 1 109 ? 16.276 8.384 -4.645 1.00 96.44 109 VAL A CA 1
ATOM 837 C C . VAL A 1 109 ? 16.103 9.844 -4.222 1.00 96.44 109 VAL A C 1
ATOM 839 O O . VAL A 1 109 ? 16.835 10.713 -4.700 1.00 96.44 109 VAL A O 1
ATOM 842 N N . ILE A 1 110 ? 15.136 10.132 -3.348 1.00 95.62 110 ILE A N 1
ATOM 843 C CA . ILE A 1 110 ? 14.884 11.483 -2.839 1.00 95.62 110 ILE A CA 1
ATOM 844 C C . ILE A 1 110 ? 16.028 11.878 -1.899 1.00 95.62 110 ILE A C 1
ATOM 846 O O . ILE A 1 110 ? 16.274 11.221 -0.895 1.00 95.62 110 ILE A O 1
ATOM 850 N N . LYS A 1 111 ? 16.723 12.980 -2.205 1.00 90.31 111 LYS A N 1
ATOM 851 C CA . LYS A 1 111 ? 17.878 13.434 -1.407 1.00 90.31 111 LYS A CA 1
ATOM 852 C C . LYS A 1 111 ? 17.480 13.981 -0.034 1.00 90.31 111 LYS A C 1
ATOM 854 O O . LYS A 1 111 ? 18.267 13.911 0.904 1.00 90.31 111 LYS A O 1
ATOM 859 N N . ASN A 1 112 ? 16.291 14.569 0.070 1.00 93.75 112 ASN A N 1
ATOM 860 C CA . ASN A 1 112 ? 15.807 15.205 1.286 1.00 93.75 112 ASN A CA 1
ATOM 861 C C . ASN A 1 112 ? 14.858 14.266 2.049 1.00 93.75 112 ASN A C 1
ATOM 863 O O . ASN A 1 112 ? 13.721 14.043 1.636 1.00 93.75 112 ASN A O 1
ATOM 867 N N . ALA A 1 113 ? 15.307 13.756 3.196 1.00 92.19 113 ALA A N 1
ATOM 868 C CA . ALA A 1 113 ? 14.506 12.866 4.038 1.00 92.19 113 ALA A CA 1
ATOM 869 C C . ALA A 1 113 ? 13.197 13.517 4.524 1.00 92.19 113 ALA A C 1
ATOM 871 O O . ALA A 1 113 ? 12.157 12.862 4.549 1.00 92.19 113 ALA A O 1
ATOM 872 N N . LYS A 1 114 ? 13.209 14.821 4.839 1.00 94.81 114 LYS A N 1
ATOM 873 C CA . LYS A 1 114 ? 12.004 15.556 5.259 1.00 94.81 114 LYS A CA 1
ATOM 874 C C . LYS A 1 114 ? 10.973 15.633 4.134 1.00 94.81 114 LYS A C 1
ATOM 876 O O . LYS A 1 114 ? 9.782 15.499 4.387 1.00 94.81 114 LYS A O 1
ATOM 881 N N . GLU A 1 115 ? 11.424 15.822 2.896 1.00 96.06 115 GLU A N 1
ATOM 882 C CA . GLU A 1 115 ? 10.548 15.816 1.721 1.00 96.06 115 GLU A CA 1
ATOM 883 C C . GLU A 1 115 ? 9.914 14.437 1.510 1.00 96.06 115 GLU A C 1
ATOM 885 O O . GLU A 1 115 ? 8.694 14.340 1.397 1.00 96.06 115 GLU A O 1
ATOM 890 N N . ALA A 1 116 ? 10.717 13.367 1.538 1.00 96.62 116 ALA A N 1
ATOM 891 C CA . ALA A 1 116 ? 10.212 11.999 1.421 1.00 96.62 116 ALA A CA 1
ATOM 892 C C . ALA A 1 116 ? 9.169 11.688 2.507 1.00 96.62 116 ALA A C 1
ATOM 894 O O . ALA A 1 116 ? 8.097 11.161 2.203 1.00 96.62 116 ALA A O 1
ATOM 895 N N . ARG A 1 117 ? 9.449 12.091 3.753 1.00 97.50 117 ARG A N 1
ATOM 896 C CA . ARG A 1 117 ? 8.535 11.937 4.887 1.00 97.50 117 ARG A CA 1
ATOM 897 C C . ARG A 1 117 ? 7.235 12.717 4.687 1.00 97.50 117 ARG A C 1
ATOM 899 O O . ARG A 1 117 ? 6.168 12.150 4.877 1.00 97.50 117 ARG A O 1
ATOM 906 N N . ASN A 1 118 ? 7.295 13.979 4.261 1.00 98.00 118 ASN A N 1
ATOM 907 C CA . ASN A 1 118 ? 6.099 14.790 4.003 1.00 98.00 118 ASN A CA 1
ATOM 908 C C . ASN A 1 118 ? 5.214 14.169 2.913 1.00 98.00 118 ASN A C 1
ATOM 910 O O . ASN A 1 118 ? 4.006 14.032 3.097 1.00 98.00 118 ASN A O 1
ATOM 914 N N . VAL A 1 119 ? 5.824 13.727 1.810 1.00 98.38 119 VAL A N 1
ATOM 915 C CA . VAL A 1 119 ? 5.114 13.061 0.711 1.00 98.38 119 VAL A CA 1
ATOM 916 C C . VAL A 1 119 ? 4.491 11.745 1.180 1.00 98.38 119 VAL A C 1
ATOM 918 O O . VAL A 1 119 ? 3.355 11.447 0.814 1.00 98.38 119 VAL A O 1
ATOM 921 N N . MET A 1 120 ? 5.198 10.968 2.008 1.00 98.75 120 MET A N 1
ATOM 922 C CA . MET A 1 120 ? 4.655 9.753 2.622 1.00 98.75 120 MET A CA 1
ATOM 923 C C . MET A 1 120 ? 3.436 10.079 3.492 1.00 98.75 120 MET A C 1
ATOM 925 O O . MET A 1 120 ? 2.401 9.432 3.347 1.00 98.75 120 MET A O 1
ATOM 929 N N . THR A 1 121 ? 3.526 11.112 4.336 1.00 98.75 121 THR A N 1
ATOM 930 C CA . THR A 1 121 ? 2.422 11.567 5.191 1.00 98.75 121 THR A CA 1
ATOM 931 C C . THR A 1 121 ? 1.179 11.907 4.380 1.00 98.75 121 THR A C 1
ATOM 933 O O . THR A 1 121 ? 0.096 11.411 4.687 1.00 98.75 121 THR A O 1
ATOM 936 N N . GLU A 1 122 ? 1.310 12.709 3.324 1.00 98.69 122 GLU A N 1
ATOM 937 C CA . GLU A 1 122 ? 0.182 13.041 2.445 1.00 98.69 122 GLU A CA 1
ATOM 938 C C . GLU A 1 122 ? -0.379 11.800 1.745 1.00 98.69 122 GLU A C 1
ATOM 940 O O . GLU A 1 122 ? -1.592 11.600 1.667 1.00 98.69 122 GLU A O 1
ATOM 945 N N . ARG A 1 123 ? 0.498 10.922 1.256 1.00 98.69 123 ARG A N 1
ATOM 946 C CA . ARG A 1 123 ? 0.079 9.748 0.491 1.00 98.69 123 ARG A CA 1
ATOM 947 C C . ARG A 1 123 ? -0.659 8.729 1.347 1.00 98.69 123 ARG A C 1
ATOM 949 O O . ARG A 1 123 ? -1.653 8.177 0.882 1.00 98.69 123 ARG A O 1
ATOM 956 N N . VAL A 1 124 ? -0.228 8.511 2.588 1.00 98.88 124 VAL A N 1
ATOM 957 C CA . VAL A 1 124 ? -0.951 7.661 3.547 1.00 98.88 124 VAL A CA 1
ATOM 958 C C . VAL A 1 124 ? -2.356 8.208 3.792 1.00 98.88 124 VAL A C 1
ATOM 960 O O . VAL A 1 124 ? -3.317 7.443 3.717 1.00 98.88 124 VAL A O 1
ATOM 963 N N . LYS A 1 125 ? -2.507 9.528 3.975 1.00 98.81 125 LYS A N 1
ATOM 964 C CA . LYS A 1 125 ? -3.828 10.163 4.095 1.00 98.81 125 LYS A CA 1
ATOM 965 C C . LYS A 1 125 ? -4.721 9.850 2.894 1.00 98.81 125 LYS A C 1
ATOM 967 O O . LYS A 1 125 ? -5.879 9.473 3.062 1.00 98.81 125 LYS A O 1
ATOM 972 N N . HIS A 1 126 ? -4.193 10.000 1.680 1.00 98.81 126 HIS A N 1
ATOM 973 C CA . HIS A 1 126 ? -4.945 9.715 0.460 1.00 98.81 126 HIS A CA 1
ATOM 974 C C . HIS A 1 126 ? -5.345 8.237 0.353 1.00 98.81 126 HIS A C 1
ATOM 976 O O . HIS A 1 126 ? -6.498 7.959 0.035 1.00 98.81 126 HIS A O 1
ATOM 982 N N . VAL A 1 127 ? -4.449 7.301 0.686 1.00 98.88 127 VAL A N 1
ATOM 983 C CA . VAL A 1 127 ? -4.754 5.859 0.703 1.00 98.88 127 VAL A CA 1
ATOM 984 C C . VAL A 1 127 ? -5.913 5.560 1.657 1.00 98.88 127 VAL A C 1
ATOM 986 O O . VAL A 1 127 ? -6.879 4.904 1.266 1.00 98.88 127 VAL A O 1
ATOM 989 N N . LEU A 1 128 ? -5.847 6.068 2.891 1.00 98.81 128 LEU A N 1
ATOM 990 C CA . LEU A 1 128 ? -6.900 5.860 3.888 1.00 98.81 128 LEU A CA 1
ATOM 991 C C . LEU A 1 128 ? -8.228 6.477 3.437 1.00 98.81 128 LEU A C 1
ATOM 993 O O . LEU A 1 128 ? -9.276 5.852 3.586 1.00 98.81 128 LEU A O 1
ATOM 997 N N . ASN A 1 129 ? -8.196 7.657 2.814 1.00 98.69 129 ASN A N 1
ATOM 998 C CA . ASN A 1 129 ? -9.396 8.269 2.247 1.00 98.69 129 ASN A CA 1
ATOM 999 C C . ASN A 1 129 ? -10.015 7.426 1.128 1.00 98.69 129 ASN A C 1
ATOM 1001 O O . ASN A 1 129 ? -11.233 7.281 1.104 1.00 98.69 129 ASN A O 1
ATOM 1005 N N . VAL A 1 130 ? -9.219 6.801 0.252 1.00 98.75 130 VAL A N 1
ATOM 1006 C CA . VAL A 1 130 ? -9.763 5.891 -0.771 1.00 98.75 130 VAL A CA 1
ATOM 1007 C C . VAL A 1 130 ? -10.506 4.725 -0.119 1.00 98.75 130 VAL A C 1
ATOM 1009 O O . VAL A 1 130 ? -11.630 4.432 -0.528 1.00 98.75 130 VAL A O 1
ATOM 1012 N N . PHE A 1 131 ? -9.942 4.090 0.911 1.00 98.62 131 PHE A N 1
ATOM 1013 C CA . PHE A 1 131 ? -10.636 3.010 1.618 1.00 98.62 131 PHE A CA 1
ATOM 1014 C C . PHE A 1 131 ? -11.921 3.490 2.300 1.00 98.62 131 PHE A C 1
ATOM 1016 O O . PHE A 1 131 ? -12.980 2.905 2.076 1.00 98.62 131 PHE A O 1
ATOM 1023 N N . LYS A 1 132 ? -11.844 4.594 3.053 1.00 98.19 132 LYS A N 1
ATOM 1024 C CA . LYS A 1 132 ? -12.983 5.199 3.754 1.00 98.19 132 LYS A CA 1
ATOM 1025 C C . LYS A 1 132 ? -14.121 5.561 2.796 1.00 98.19 132 LYS A C 1
ATOM 1027 O O . LYS A 1 132 ? -15.266 5.184 3.030 1.00 98.19 132 LYS A O 1
ATOM 1032 N N . THR A 1 133 ? -13.822 6.262 1.702 1.00 98.12 133 THR A N 1
ATOM 1033 C CA . THR A 1 133 ? -14.822 6.678 0.704 1.00 98.12 133 THR A CA 1
ATOM 1034 C C . THR A 1 133 ? -15.478 5.483 0.018 1.00 98.12 133 THR A C 1
ATOM 1036 O O . THR A 1 133 ? -16.666 5.535 -0.292 1.00 98.12 133 THR A O 1
ATOM 1039 N N . ASN A 1 134 ? -14.737 4.390 -0.173 1.00 97.88 134 ASN A N 1
ATOM 1040 C CA . ASN A 1 134 ? -15.260 3.152 -0.748 1.00 97.88 134 ASN A CA 1
ATOM 1041 C C . ASN A 1 134 ? -15.830 2.178 0.299 1.00 97.88 134 ASN A C 1
ATOM 1043 O O . ASN A 1 134 ? -16.146 1.047 -0.053 1.00 97.88 134 ASN A O 1
ATOM 1047 N N . LYS A 1 135 ? -16.015 2.627 1.550 1.00 96.69 135 LYS A N 1
ATOM 1048 C CA . LYS A 1 135 ? -16.669 1.893 2.649 1.00 96.69 135 LYS A CA 1
ATOM 1049 C C . LYS A 1 135 ? -15.961 0.602 3.086 1.00 96.69 135 LYS A C 1
ATOM 1051 O O . LYS A 1 135 ? -16.591 -0.266 3.682 1.00 96.69 135 LYS A O 1
ATOM 1056 N N . HIS A 1 136 ? -14.650 0.510 2.865 1.00 97.38 136 HIS A N 1
ATOM 1057 C CA . HIS A 1 136 ? -13.827 -0.551 3.451 1.00 97.38 136 HIS A CA 1
ATOM 1058 C C . HIS A 1 136 ? -13.532 -0.216 4.906 1.00 97.38 136 HIS A C 1
ATOM 1060 O O . HIS A 1 136 ? -12.896 0.801 5.179 1.00 97.38 136 HIS A O 1
ATOM 1066 N N . ASP A 1 137 ? -13.970 -1.064 5.834 1.00 95.31 137 ASP A N 1
ATOM 1067 C CA . ASP A 1 137 ? -13.765 -0.879 7.276 1.00 95.31 137 ASP A CA 1
ATOM 1068 C C . ASP A 1 137 ? -12.777 -1.892 7.885 1.00 95.31 137 ASP A C 1
ATOM 1070 O O . ASP A 1 137 ? -12.425 -1.775 9.062 1.00 95.31 137 ASP A O 1
ATOM 1074 N N . THR A 1 138 ? -12.292 -2.847 7.084 1.00 97.88 138 THR A N 1
ATOM 1075 C CA . THR A 1 138 ? -11.276 -3.833 7.463 1.00 97.88 138 THR A CA 1
ATOM 1076 C C . THR A 1 138 ? -10.065 -3.714 6.541 1.00 97.88 138 THR A C 1
ATOM 1078 O O . THR A 1 138 ? -10.136 -4.056 5.363 1.00 97.88 138 THR A O 1
ATOM 1081 N N . LEU A 1 139 ? -8.935 -3.230 7.060 1.00 98.44 139 LEU A N 1
ATOM 1082 C CA . LEU A 1 139 ? -7.747 -2.938 6.254 1.00 98.44 139 LEU A CA 1
ATOM 1083 C C . LEU A 1 139 ? -6.610 -3.933 6.479 1.00 98.44 139 LEU A C 1
ATOM 1085 O O . LEU A 1 139 ? -6.296 -4.297 7.612 1.00 98.44 139 LEU A O 1
ATOM 1089 N N . VAL A 1 140 ? -5.926 -4.288 5.394 1.00 98.44 140 VAL A N 1
ATOM 1090 C CA . VAL A 1 140 ? -4.617 -4.947 5.407 1.00 98.44 140 VAL A CA 1
ATOM 1091 C C . VAL A 1 140 ? -3.576 -3.967 4.871 1.00 98.44 140 VAL A C 1
ATOM 1093 O O . VAL A 1 140 ? -3.519 -3.673 3.674 1.00 98.44 140 VAL A O 1
ATOM 1096 N N . LEU A 1 141 ? -2.758 -3.463 5.787 1.00 98.69 141 LEU A N 1
ATOM 1097 C CA . LEU A 1 141 ? -1.647 -2.545 5.561 1.00 98.69 141 LEU A CA 1
ATOM 1098 C C . LEU A 1 141 ? -0.317 -3.265 5.855 1.00 98.69 141 LEU A C 1
ATOM 1100 O O . LEU A 1 141 ? -0.266 -4.488 5.991 1.00 98.69 141 LEU A O 1
ATOM 1104 N N . GLY A 1 142 ? 0.777 -2.514 5.970 1.00 98.25 142 GLY A N 1
ATOM 1105 C CA . GLY A 1 142 ? 2.076 -3.043 6.386 1.00 98.25 142 GLY A CA 1
ATOM 1106 C C . GLY A 1 142 ? 3.190 -2.014 6.216 1.00 98.25 142 GLY A C 1
ATOM 1107 O O . GLY A 1 142 ? 2.928 -0.812 6.174 1.00 98.25 142 GLY A O 1
ATOM 1108 N N . ALA A 1 143 ? 4.428 -2.495 6.086 1.00 98.19 143 ALA A N 1
ATOM 1109 C CA . ALA A 1 143 ? 5.643 -1.685 5.966 1.00 98.19 143 ALA A CA 1
ATOM 1110 C C . ALA A 1 143 ? 5.781 -1.019 4.574 1.00 98.19 143 ALA A C 1
ATOM 1112 O O . ALA A 1 143 ? 6.690 -1.309 3.788 1.00 98.19 143 ALA A O 1
ATOM 1113 N N . TYR A 1 144 ? 4.833 -0.138 4.252 1.00 98.62 144 TYR A N 1
ATOM 1114 C CA . TYR A 1 144 ? 4.681 0.524 2.960 1.00 98.62 144 TYR A CA 1
ATOM 1115 C C . TYR A 1 144 ? 5.945 1.300 2.564 1.00 98.62 144 TYR A C 1
ATOM 1117 O O . TYR A 1 144 ? 6.385 2.215 3.255 1.00 98.62 144 TYR A O 1
ATOM 1125 N N . GLY A 1 145 ? 6.571 0.910 1.450 1.00 98.12 145 GLY A N 1
ATOM 1126 C CA . GLY A 1 145 ? 7.779 1.567 0.938 1.00 98.12 145 GLY A CA 1
ATOM 1127 C C . GLY A 1 145 ? 9.063 1.333 1.744 1.00 98.12 145 GLY A C 1
ATOM 1128 O O . GLY A 1 145 ? 10.086 1.939 1.423 1.00 98.12 145 GLY A O 1
ATOM 1129 N N . CYS A 1 146 ? 9.054 0.464 2.756 1.00 98.00 146 CYS A N 1
ATOM 1130 C CA . CYS A 1 146 ? 10.208 0.251 3.641 1.00 98.00 146 CYS A CA 1
ATOM 1131 C C . CYS A 1 146 ? 11.276 -0.695 3.056 1.00 98.00 146 CYS A C 1
ATOM 1133 O O . CYS A 1 146 ? 12.400 -0.763 3.543 1.00 98.00 146 CYS A O 1
ATOM 1135 N N . GLY A 1 147 ? 10.938 -1.436 1.995 1.00 95.00 147 GLY A N 1
ATOM 1136 C CA . GLY A 1 147 ? 11.849 -2.351 1.301 1.00 95.00 147 GLY A CA 1
ATOM 1137 C C . GLY A 1 147 ? 12.750 -1.641 0.285 1.00 95.00 147 GLY A C 1
ATOM 1138 O O . GLY A 1 147 ? 13.650 -0.877 0.632 1.00 95.00 147 GLY A O 1
ATOM 1139 N N . VAL A 1 148 ? 12.514 -1.894 -1.007 1.00 93.62 148 VAL A N 1
ATOM 1140 C CA . VAL A 1 148 ? 13.309 -1.327 -2.119 1.00 93.62 148 VAL A CA 1
ATOM 1141 C C . VAL A 1 148 ? 13.325 0.207 -2.102 1.00 93.62 148 VAL A C 1
ATOM 1143 O O . VAL A 1 148 ? 14.329 0.806 -2.474 1.00 93.62 148 VAL A O 1
ATOM 1146 N N . PHE A 1 149 ? 12.247 0.841 -1.638 1.00 96.50 149 PHE A N 1
ATOM 1147 C CA . PHE A 1 149 ? 12.106 2.301 -1.596 1.00 96.50 149 PHE A CA 1
ATOM 1148 C C . PHE A 1 149 ? 12.735 2.961 -0.362 1.00 96.50 149 PHE A C 1
ATOM 1150 O O . PHE A 1 149 ? 12.782 4.186 -0.309 1.00 96.50 149 PHE A O 1
ATOM 1157 N N . LYS A 1 150 ? 13.283 2.171 0.574 1.00 97.31 150 LYS A N 1
ATOM 1158 C CA . LYS A 1 150 ? 14.137 2.629 1.685 1.00 97.31 150 LYS A CA 1
ATOM 1159 C C . LYS A 1 150 ? 13.511 3.666 2.626 1.00 97.31 150 LYS A C 1
ATOM 1161 O O . LYS A 1 150 ? 14.251 4.408 3.263 1.00 97.31 150 LYS A O 1
ATOM 1166 N N . ASN A 1 151 ? 12.182 3.732 2.728 1.00 98.25 151 ASN A N 1
ATOM 1167 C CA . ASN A 1 151 ? 11.559 4.531 3.786 1.00 98.25 151 ASN A CA 1
ATOM 1168 C C . ASN A 1 151 ? 11.874 3.908 5.150 1.00 98.25 151 ASN A C 1
ATOM 1170 O O . ASN A 1 151 ? 11.957 2.683 5.257 1.00 98.25 151 ASN A O 1
ATOM 1174 N N . ASP A 1 152 ? 12.043 4.744 6.170 1.00 97.06 152 ASP A N 1
ATOM 1175 C CA . ASP A 1 152 ? 12.255 4.275 7.537 1.00 97.06 152 ASP A CA 1
ATOM 1176 C C . ASP A 1 152 ? 10.955 3.635 8.075 1.00 97.06 152 ASP A C 1
ATOM 1178 O O . ASP A 1 152 ? 9.925 4.318 8.118 1.00 97.06 152 ASP A O 1
ATOM 1182 N N . PRO A 1 153 ? 10.964 2.344 8.474 1.00 97.50 153 PRO A N 1
ATOM 1183 C CA . PRO A 1 153 ? 9.796 1.679 9.049 1.00 97.50 153 PRO A CA 1
ATOM 1184 C C . PRO A 1 153 ? 9.180 2.424 10.230 1.00 97.50 153 PRO A C 1
ATOM 1186 O O . PRO A 1 153 ? 7.960 2.404 10.384 1.00 97.50 153 PRO A O 1
ATOM 1189 N N . LEU A 1 154 ? 10.006 3.094 11.036 1.00 96.38 154 LEU A N 1
ATOM 1190 C CA . LEU A 1 154 ? 9.561 3.842 12.204 1.00 96.38 154 LEU A CA 1
ATOM 1191 C C . LEU A 1 154 ? 8.735 5.066 11.806 1.00 96.38 154 LEU A C 1
ATOM 1193 O O . LEU A 1 154 ? 7.625 5.252 12.305 1.00 96.38 154 LEU A O 1
ATOM 1197 N N . ASP A 1 155 ? 9.235 5.856 10.853 1.00 96.75 155 ASP A N 1
ATOM 1198 C CA . ASP A 1 155 ? 8.493 6.991 10.302 1.00 96.75 155 ASP A CA 1
ATOM 1199 C C . ASP A 1 155 ? 7.177 6.531 9.672 1.00 96.75 155 ASP A C 1
ATOM 1201 O O . ASP A 1 155 ? 6.137 7.142 9.906 1.00 96.75 155 ASP A O 1
ATOM 1205 N N . VAL A 1 156 ? 7.194 5.441 8.897 1.00 98.62 156 VAL A N 1
ATOM 1206 C CA . VAL A 1 156 ? 5.984 4.922 8.242 1.00 98.62 156 VAL A CA 1
ATOM 1207 C C . VAL A 1 156 ? 4.950 4.459 9.270 1.00 98.62 156 VAL A C 1
ATOM 1209 O O . VAL A 1 156 ? 3.771 4.786 9.125 1.00 98.62 156 VAL A O 1
ATOM 1212 N N . ALA A 1 157 ? 5.368 3.753 10.324 1.00 98.25 157 ALA A N 1
ATOM 1213 C CA . ALA A 1 157 ? 4.483 3.337 11.409 1.00 98.25 157 ALA A CA 1
ATOM 1214 C C . ALA A 1 157 ? 3.862 4.543 12.135 1.00 98.25 157 ALA A C 1
ATOM 1216 O O . ALA A 1 157 ? 2.642 4.590 12.310 1.00 98.25 157 ALA A O 1
ATOM 1217 N N . ILE A 1 158 ? 4.675 5.547 12.488 1.00 97.56 158 ILE A N 1
ATOM 1218 C CA . ILE A 1 158 ? 4.211 6.784 13.137 1.00 97.56 158 ILE A CA 1
ATOM 1219 C C . ILE A 1 158 ? 3.222 7.528 12.239 1.00 97.56 158 ILE A C 1
ATOM 1221 O O . ILE A 1 158 ? 2.173 7.957 12.711 1.00 97.56 158 ILE A O 1
ATOM 1225 N N . ILE A 1 159 ? 3.518 7.659 10.944 1.00 98.56 159 ILE A N 1
ATOM 1226 C CA . ILE A 1 159 ? 2.640 8.329 9.978 1.00 98.56 159 ILE A CA 1
ATOM 1227 C C . ILE A 1 159 ? 1.283 7.624 9.892 1.00 98.56 159 ILE A C 1
ATOM 1229 O O . ILE A 1 159 ? 0.246 8.291 9.912 1.00 98.56 159 ILE A O 1
ATOM 1233 N N . PHE A 1 160 ? 1.264 6.290 9.805 1.00 98.69 160 PHE A N 1
ATOM 1234 C CA . PHE A 1 160 ? 0.005 5.548 9.827 1.00 98.69 160 PHE A CA 1
ATOM 1235 C C . PHE A 1 160 ? -0.754 5.790 11.128 1.00 98.69 160 PHE A C 1
ATOM 1237 O O . PHE A 1 160 ? -1.929 6.143 11.066 1.00 98.69 160 PHE A O 1
ATOM 1244 N N . ARG A 1 161 ? -0.098 5.657 12.287 1.00 97.25 161 ARG A N 1
ATOM 1245 C CA . ARG A 1 161 ? -0.725 5.878 13.596 1.00 97.25 161 ARG A CA 1
ATOM 1246 C C . ARG A 1 161 ? -1.334 7.278 13.706 1.00 97.25 161 ARG A C 1
ATOM 1248 O O . ARG A 1 161 ? -2.512 7.396 14.020 1.00 97.25 161 ARG A O 1
ATOM 1255 N N . GLN A 1 162 ? -0.577 8.314 13.340 1.00 97.19 162 GLN A N 1
ATOM 1256 C CA . GLN A 1 162 ? -1.030 9.709 13.351 1.00 97.19 162 GLN A CA 1
ATOM 1257 C C . GLN A 1 162 ? -2.307 9.922 12.535 1.00 97.19 162 GLN A C 1
ATOM 1259 O O . GLN A 1 162 ? -3.227 10.596 12.996 1.00 97.19 162 GLN A O 1
ATOM 1264 N N . HIS A 1 163 ? -2.389 9.353 11.328 1.00 98.44 163 HIS A N 1
ATOM 1265 C CA . HIS A 1 163 ? -3.608 9.466 10.527 1.00 98.44 163 HIS A CA 1
ATOM 1266 C C . HIS A 1 163 ? -4.748 8.645 11.109 1.00 98.44 163 HIS A C 1
ATOM 1268 O O . HIS A 1 163 ? -5.854 9.164 11.222 1.00 98.44 163 HIS A O 1
ATOM 1274 N N . LEU A 1 164 ? -4.493 7.400 11.508 1.00 97.69 164 LEU A N 1
ATOM 1275 C CA . LEU A 1 164 ? -5.514 6.499 12.043 1.00 97.69 164 LEU A CA 1
ATOM 1276 C C . LEU A 1 164 ? -6.148 7.023 13.339 1.00 97.69 164 LEU A C 1
ATOM 1278 O O . LEU A 1 164 ? -7.352 6.872 13.512 1.00 97.69 164 LEU A O 1
ATOM 1282 N N . GLU A 1 165 ? -5.376 7.685 14.201 1.00 95.88 165 GLU A N 1
ATOM 1283 C CA . GLU A 1 165 ? -5.851 8.315 15.444 1.00 95.88 165 GLU A CA 1
ATOM 1284 C C . GLU A 1 165 ? -6.386 9.741 15.234 1.00 95.88 165 GLU A C 1
ATOM 1286 O O . GLU A 1 165 ? -6.932 10.352 16.151 1.00 95.88 165 GLU A O 1
ATOM 1291 N N . SER A 1 166 ? -6.248 10.308 14.033 1.00 97.00 166 SER A N 1
ATOM 1292 C CA . SER A 1 166 ? -6.775 11.642 13.755 1.00 97.00 166 SER A CA 1
ATOM 1293 C C . SER A 1 166 ? -8.306 11.652 13.775 1.00 97.00 166 SER A C 1
ATOM 1295 O O . SER A 1 166 ? -8.965 10.675 13.407 1.00 97.00 166 SER A O 1
ATOM 1297 N N . LYS A 1 167 ? -8.892 12.820 14.071 1.00 96.88 167 LYS A N 1
ATOM 1298 C CA . LYS A 1 167 ? -10.349 13.047 13.994 1.00 96.88 167 LYS A CA 1
ATOM 1299 C C . LYS A 1 167 ? -10.958 12.632 12.648 1.00 96.88 167 LYS A C 1
ATOM 1301 O O . LYS A 1 167 ? -12.136 12.300 12.586 1.00 96.88 167 LYS A O 1
ATOM 1306 N N . GLU A 1 168 ? -10.170 12.659 11.573 1.00 97.38 168 GLU A N 1
ATOM 1307 C CA . GLU A 1 168 ? -10.617 12.283 10.232 1.00 97.38 168 GLU A CA 1
ATOM 1308 C C . GLU A 1 168 ? -10.853 10.769 10.089 1.00 97.38 168 GLU A C 1
ATOM 1310 O O . GLU A 1 168 ? -11.778 10.381 9.369 1.00 97.38 168 GLU A O 1
ATOM 1315 N N . PHE A 1 169 ? -10.079 9.917 10.778 1.00 97.75 169 PHE A N 1
ATOM 1316 C CA . PHE A 1 169 ? -10.093 8.459 10.573 1.00 97.75 169 PHE A CA 1
ATOM 1317 C C . PHE A 1 169 ? -10.366 7.607 11.819 1.00 97.75 169 PHE A C 1
ATOM 1319 O O . PHE A 1 169 ? -10.704 6.438 11.638 1.00 97.75 169 PHE A O 1
ATOM 1326 N N . GLN A 1 170 ? -10.327 8.161 13.037 1.00 93.12 170 GLN A N 1
ATOM 1327 C CA . GLN A 1 170 ? -10.438 7.422 14.314 1.00 93.12 170 GLN A CA 1
ATOM 1328 C C . GLN A 1 170 ? -11.678 6.516 14.467 1.00 93.12 170 GLN A C 1
ATOM 1330 O O . GLN A 1 170 ? -11.711 5.644 15.330 1.00 93.12 170 GLN A O 1
ATOM 1335 N N . HIS A 1 171 ? -12.706 6.696 13.631 1.00 93.94 171 HIS A N 1
ATOM 1336 C CA . HIS A 1 171 ? -13.918 5.864 13.604 1.00 93.94 171 HIS A CA 1
ATOM 1337 C C . HIS A 1 171 ? -14.244 5.300 12.212 1.00 93.94 171 HIS A C 1
ATOM 1339 O O . HIS A 1 171 ? -15.355 4.840 11.971 1.00 93.94 171 HIS A O 1
ATOM 1345 N N . SER A 1 172 ? -13.304 5.379 11.265 1.00 96.75 172 SER A N 1
ATOM 1346 C CA . SER A 1 172 ? -13.536 4.964 9.873 1.00 96.75 172 SER A CA 1
ATOM 1347 C C . SER A 1 172 ? -13.309 3.472 9.640 1.00 96.75 172 SER A C 1
ATOM 1349 O O . SER A 1 172 ? -13.899 2.911 8.723 1.00 96.75 172 SER A O 1
ATOM 1351 N N . PHE A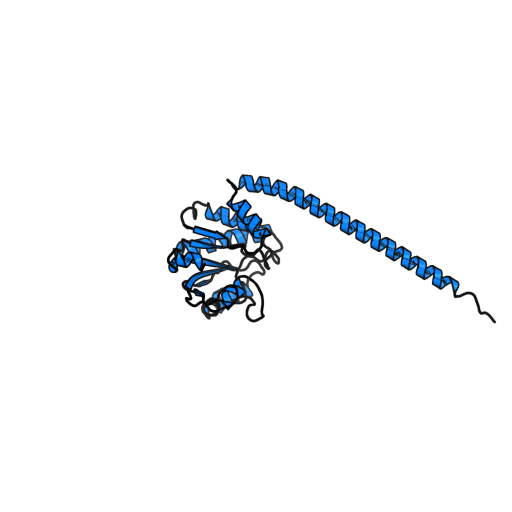 1 173 ? -12.471 2.828 10.454 1.00 97.12 173 PHE A N 1
ATOM 1352 C CA . PHE A 1 173 ? -12.086 1.430 10.272 1.00 97.12 173 PHE A CA 1
ATOM 1353 C C . PHE A 1 173 ? -12.345 0.653 11.559 1.00 97.12 173 PHE A C 1
ATOM 1355 O O . PHE A 1 173 ? -11.933 1.071 12.638 1.00 97.12 173 PHE A O 1
ATOM 1362 N N . LYS A 1 174 ? -13.024 -0.487 11.441 1.00 95.69 174 LYS A N 1
ATOM 1363 C CA . LYS A 1 174 ? -13.296 -1.403 12.556 1.00 95.69 174 LYS A CA 1
ATOM 1364 C C . LYS A 1 174 ? -12.089 -2.270 12.876 1.00 95.69 174 LYS A C 1
ATOM 1366 O O . LYS A 1 174 ? -11.920 -2.694 14.015 1.00 95.69 174 LYS A O 1
ATOM 1371 N N . ARG A 1 175 ? -11.280 -2.587 11.862 1.00 95.75 175 ARG A N 1
ATOM 1372 C CA . ARG A 1 175 ? -10.141 -3.490 12.007 1.00 95.75 175 ARG A CA 1
ATOM 1373 C C . ARG A 1 175 ? -9.021 -3.110 11.059 1.00 95.75 175 ARG A C 1
ATOM 1375 O O . ARG A 1 175 ? -9.243 -2.915 9.870 1.00 95.75 175 ARG A O 1
ATOM 1382 N N . ILE A 1 176 ? -7.805 -3.038 11.580 1.00 97.44 176 ILE A N 1
ATOM 1383 C CA . ILE A 1 176 ? -6.613 -2.724 10.796 1.00 97.44 176 ILE A CA 1
ATOM 1384 C C . ILE A 1 176 ? -5.550 -3.750 11.151 1.00 97.44 176 ILE A C 1
ATOM 1386 O O . ILE A 1 176 ? -5.230 -3.940 12.319 1.00 97.44 176 ILE A O 1
ATOM 1390 N N . ILE A 1 177 ? -5.014 -4.413 10.134 1.00 97.69 177 ILE A N 1
ATOM 1391 C CA . ILE A 1 177 ? -3.953 -5.404 10.267 1.00 97.69 177 ILE A CA 1
ATOM 1392 C C . ILE A 1 177 ? -2.725 -4.893 9.524 1.00 97.69 177 ILE A C 1
ATOM 1394 O O . ILE A 1 177 ? -2.780 -4.665 8.317 1.00 97.69 177 ILE A O 1
ATOM 1398 N N . PHE A 1 178 ? -1.599 -4.769 10.223 1.00 98.31 178 PHE A N 1
ATOM 1399 C CA . PHE A 1 178 ? -0.295 -4.547 9.601 1.00 98.31 178 PHE A CA 1
ATOM 1400 C C . PHE A 1 178 ? 0.375 -5.900 9.337 1.00 98.31 178 PHE A C 1
ATOM 1402 O O . PHE A 1 178 ? 1.004 -6.480 10.217 1.00 98.31 178 PHE A O 1
ATOM 1409 N N . ALA A 1 179 ? 0.226 -6.426 8.119 1.00 96.94 179 ALA A N 1
ATOM 1410 C CA . ALA A 1 179 ? 0.799 -7.713 7.727 1.00 96.94 179 ALA A CA 1
ATOM 1411 C C . ALA A 1 179 ? 2.271 -7.540 7.311 1.00 96.94 179 ALA A C 1
ATOM 1413 O O . ALA A 1 179 ? 2.571 -7.172 6.173 1.00 96.94 179 ALA A O 1
ATOM 1414 N N . ILE A 1 180 ? 3.199 -7.775 8.245 1.00 97.06 180 ILE A N 1
ATOM 1415 C CA . ILE A 1 180 ? 4.635 -7.520 8.063 1.00 97.06 180 ILE A CA 1
ATOM 1416 C C . ILE A 1 180 ? 5.426 -8.815 8.263 1.00 97.06 180 ILE A C 1
ATOM 1418 O O . ILE A 1 180 ? 5.470 -9.361 9.358 1.00 97.06 180 ILE A O 1
ATOM 1422 N N . LEU A 1 181 ? 6.076 -9.292 7.196 1.00 93.56 181 LEU A N 1
ATOM 1423 C CA . LEU A 1 181 ? 6.857 -10.538 7.219 1.00 93.56 181 LEU A CA 1
ATOM 1424 C C . LEU A 1 181 ? 8.270 -10.358 7.791 1.00 93.56 181 LEU A C 1
ATOM 1426 O O . LEU A 1 181 ? 8.849 -11.294 8.336 1.00 93.56 181 LEU A O 1
ATOM 1430 N N . ASN A 1 182 ? 8.858 -9.169 7.638 1.00 96.25 182 ASN A N 1
ATOM 1431 C CA . ASN A 1 182 ? 10.183 -8.889 8.178 1.00 96.25 182 ASN A CA 1
ATOM 1432 C C . ASN A 1 182 ? 10.091 -8.672 9.697 1.00 96.25 182 ASN A C 1
ATOM 1434 O O . ASN A 1 182 ? 9.379 -7.777 10.146 1.00 96.25 182 ASN A O 1
ATOM 1438 N N . LYS A 1 183 ? 10.841 -9.463 10.471 1.00 95.69 183 LYS A N 1
ATOM 1439 C CA . LYS A 1 183 ? 10.779 -9.463 11.940 1.00 95.69 183 LYS A CA 1
ATOM 1440 C C . LYS A 1 183 ? 11.152 -8.118 12.574 1.00 95.69 183 LYS A C 1
ATOM 1442 O O . LYS A 1 183 ? 10.476 -7.690 13.499 1.00 95.69 183 LYS A O 1
ATOM 1447 N N . GLU A 1 184 ? 12.190 -7.451 12.078 1.00 94.94 184 GLU A N 1
ATOM 1448 C CA . GLU A 1 184 ? 12.639 -6.159 12.620 1.00 94.94 184 GLU A CA 1
ATOM 1449 C C . GLU A 1 184 ? 11.597 -5.065 12.356 1.00 94.94 184 GLU A C 1
ATOM 1451 O O . GLU A 1 184 ? 11.208 -4.332 13.261 1.00 94.94 184 GLU A O 1
ATOM 1456 N N . MET A 1 185 ? 11.069 -5.000 11.128 1.00 97.00 185 MET A N 1
ATOM 1457 C CA . MET A 1 185 ? 9.992 -4.066 10.783 1.00 97.00 185 MET A CA 1
ATOM 1458 C C . MET A 1 185 ? 8.717 -4.359 11.578 1.00 97.00 185 MET A C 1
ATOM 1460 O O . MET A 1 185 ? 8.042 -3.428 12.003 1.00 97.00 185 MET A O 1
ATOM 1464 N N . TYR A 1 186 ? 8.395 -5.638 11.794 1.00 97.38 186 TYR A N 1
ATOM 1465 C CA . TYR A 1 186 ? 7.267 -6.039 12.632 1.00 97.38 186 TYR A CA 1
ATOM 1466 C C . TYR A 1 186 ? 7.428 -5.494 14.054 1.00 97.38 186 TYR A C 1
ATOM 1468 O O . TYR A 1 186 ? 6.514 -4.844 14.546 1.00 97.38 186 TYR A O 1
ATOM 1476 N N . GLN A 1 187 ? 8.597 -5.679 14.675 1.00 95.81 187 GLN A N 1
ATOM 1477 C CA . GLN A 1 187 ? 8.870 -5.200 16.036 1.00 95.81 187 GLN A CA 1
ATOM 1478 C C . GLN A 1 187 ? 8.746 -3.677 16.151 1.00 95.81 187 GLN A C 1
ATOM 1480 O O . GLN A 1 187 ? 8.210 -3.177 17.134 1.00 95.81 187 GLN A O 1
ATOM 1485 N N . ILE A 1 188 ? 9.187 -2.934 15.133 1.00 95.81 188 ILE A N 1
ATOM 1486 C CA . ILE A 1 188 ? 9.030 -1.474 15.093 1.00 95.81 188 ILE A CA 1
ATOM 1487 C C . ILE A 1 188 ? 7.547 -1.083 15.069 1.00 95.81 188 ILE A C 1
ATOM 1489 O O . ILE A 1 188 ? 7.117 -0.234 15.848 1.00 95.81 188 ILE A O 1
ATOM 1493 N N . PHE A 1 189 ? 6.747 -1.705 14.198 1.00 96.88 189 PHE A N 1
ATOM 1494 C CA . PHE A 1 189 ? 5.308 -1.435 14.143 1.00 96.88 189 PHE A CA 1
ATOM 1495 C C . PHE A 1 189 ? 4.608 -1.863 15.440 1.00 96.88 189 PHE A C 1
ATOM 1497 O O . PHE A 1 189 ? 3.766 -1.127 15.941 1.00 96.88 189 PHE A O 1
ATOM 1504 N N . GLU A 1 190 ? 4.977 -3.006 16.015 1.00 95.56 190 GLU A N 1
ATOM 1505 C CA . GLU A 1 190 ? 4.451 -3.491 17.294 1.00 95.56 190 GLU A CA 1
ATOM 1506 C C . GLU A 1 190 ? 4.717 -2.491 18.426 1.00 95.56 190 GLU A C 1
ATOM 1508 O O . GLU A 1 190 ? 3.794 -2.141 19.157 1.00 95.56 190 GLU A O 1
ATOM 1513 N N . GLN A 1 191 ? 5.934 -1.950 18.522 1.00 93.50 191 GLN A N 1
ATOM 1514 C CA . GLN A 1 191 ? 6.266 -0.907 19.497 1.00 93.50 191 GLN A CA 1
ATOM 1515 C C . GLN A 1 191 ? 5.444 0.367 19.268 1.00 93.50 191 GLN A C 1
ATOM 1517 O O . GLN A 1 191 ? 4.864 0.909 20.208 1.00 93.50 191 GLN A O 1
ATOM 1522 N N . VAL A 1 192 ? 5.343 0.829 18.017 1.00 95.00 192 VAL A N 1
ATOM 1523 C CA . VAL A 1 192 ? 4.606 2.055 17.690 1.00 95.00 192 VAL A CA 1
ATOM 1524 C C . VAL A 1 192 ? 3.109 1.919 17.958 1.00 95.00 192 VAL A C 1
ATOM 1526 O O . VAL A 1 192 ? 2.504 2.874 18.426 1.00 95.00 192 VAL A O 1
ATOM 1529 N N . PHE A 1 193 ? 2.482 0.779 17.683 1.00 93.88 193 PHE A N 1
ATOM 1530 C CA . PHE A 1 193 ? 1.043 0.601 17.922 1.00 93.88 193 PHE A CA 1
ATOM 1531 C C . PHE A 1 193 ? 0.716 0.078 19.329 1.00 93.88 193 PHE A C 1
ATOM 1533 O O . PHE A 1 193 ? -0.422 0.216 19.767 1.00 93.88 193 PHE A O 1
ATOM 1540 N N . GLY A 1 194 ? 1.695 -0.479 20.049 1.00 90.62 194 GLY A N 1
ATOM 1541 C CA . GLY A 1 194 ? 1.554 -0.924 21.438 1.00 90.62 194 GLY A CA 1
ATOM 1542 C C . GLY A 1 194 ? 1.806 0.164 22.489 1.00 90.62 194 GLY A C 1
ATOM 1543 O O . GLY A 1 194 ? 1.424 -0.011 23.642 1.00 90.62 194 GLY A O 1
ATOM 1544 N N . ALA A 1 195 ? 2.442 1.283 22.127 1.00 84.50 195 ALA A N 1
ATOM 1545 C CA . ALA A 1 195 ? 2.699 2.381 23.060 1.00 84.50 195 ALA A CA 1
ATOM 1546 C C . ALA A 1 195 ? 1.435 3.199 23.385 1.00 84.50 195 ALA A C 1
ATOM 1548 O O . ALA A 1 195 ? 0.626 3.486 22.499 1.00 84.50 195 ALA A O 1
ATOM 1549 N N . ASN A 1 196 ? 1.319 3.668 24.632 1.00 80.25 196 ASN A N 1
ATOM 1550 C CA . ASN A 1 196 ? 0.164 4.441 25.110 1.00 80.25 196 ASN A CA 1
ATOM 1551 C C . ASN A 1 196 ? -0.046 5.754 24.340 1.00 80.25 196 ASN A C 1
ATOM 1553 O O . ASN A 1 196 ? -1.180 6.102 24.025 1.00 80.25 196 ASN A O 1
ATOM 1557 N N . ASP A 1 197 ? 1.033 6.455 23.988 1.00 77.56 197 ASP A N 1
ATOM 1558 C CA . ASP A 1 197 ? 0.986 7.669 23.177 1.00 77.56 197 ASP A CA 1
ATOM 1559 C C . ASP A 1 197 ? 2.243 7.832 22.299 1.00 77.56 197 ASP A C 1
ATOM 1561 O O . ASP A 1 197 ? 3.237 7.112 22.433 1.00 77.56 197 ASP A O 1
ATOM 1565 N N . LEU A 1 198 ? 2.187 8.792 21.370 1.00 74.69 198 LEU A N 1
ATOM 1566 C CA . LEU A 1 198 ? 3.294 9.119 20.465 1.00 74.69 198 LEU A CA 1
ATOM 1567 C C . LEU A 1 198 ? 4.478 9.813 21.165 1.00 74.69 198 LEU A C 1
ATOM 1569 O O . LEU A 1 198 ? 5.595 9.758 20.650 1.00 74.69 198 LEU A O 1
ATOM 1573 N N . ASN A 1 199 ? 4.272 10.441 22.326 1.00 68.25 199 ASN A N 1
ATOM 1574 C CA . ASN A 1 199 ? 5.349 11.107 23.070 1.00 68.25 199 ASN A CA 1
ATOM 1575 C C . ASN A 1 199 ? 6.288 10.074 23.705 1.00 68.25 199 ASN A C 1
ATOM 1577 O O . ASN A 1 199 ? 7.506 10.193 23.590 1.00 68.25 199 ASN A O 1
ATOM 1581 N N . THR A 1 200 ? 5.714 9.003 24.250 1.00 66.44 200 THR A N 1
ATOM 1582 C CA . THR A 1 200 ? 6.417 7.826 24.771 1.00 66.44 200 THR A CA 1
ATOM 1583 C C . THR A 1 200 ? 7.309 7.206 23.693 1.00 66.44 200 THR A C 1
ATOM 1585 O O . THR A 1 200 ? 8.442 6.811 23.959 1.00 66.44 200 THR A O 1
ATOM 1588 N N . ILE A 1 201 ? 6.833 7.177 22.443 1.00 68.31 201 ILE A N 1
ATOM 1589 C CA . ILE A 1 201 ? 7.610 6.698 21.297 1.00 68.31 201 ILE A CA 1
ATOM 1590 C C . ILE A 1 201 ? 8.780 7.639 21.001 1.00 68.31 201 ILE A C 1
ATOM 1592 O O . ILE A 1 201 ? 9.899 7.171 20.820 1.00 68.31 201 ILE A O 1
ATOM 1596 N N . HIS A 1 202 ? 8.569 8.958 20.981 1.00 63.28 202 HIS A N 1
ATOM 1597 C CA . HIS A 1 202 ? 9.655 9.916 20.752 1.00 63.28 202 HIS A CA 1
ATOM 1598 C C . HIS A 1 202 ? 10.763 9.826 21.810 1.00 63.28 202 HIS A C 1
ATOM 1600 O O . HIS A 1 202 ? 11.942 9.879 21.452 1.00 63.28 202 HIS A O 1
ATOM 1606 N N . GLU A 1 203 ? 10.405 9.629 23.079 1.00 59.50 203 GLU A N 1
ATOM 1607 C CA . GLU A 1 203 ? 11.363 9.406 24.165 1.00 59.50 203 GLU A CA 1
ATOM 1608 C C . GLU A 1 203 ? 12.129 8.087 23.984 1.00 59.50 203 GLU A C 1
ATOM 1610 O O . GLU A 1 203 ? 13.359 8.083 24.026 1.00 59.50 203 GLU A O 1
ATOM 1615 N N . GLN A 1 204 ? 11.437 6.987 23.665 1.00 59.28 204 GLN A N 1
ATOM 1616 C CA . GLN A 1 204 ? 12.064 5.683 23.408 1.00 59.28 204 GLN A CA 1
ATOM 1617 C C . GLN A 1 204 ? 12.968 5.685 22.163 1.00 59.28 204 GLN A C 1
ATOM 1619 O O . GLN A 1 204 ? 14.041 5.078 22.172 1.00 59.28 204 GLN A O 1
ATOM 1624 N N . ILE A 1 205 ? 12.586 6.399 21.099 1.00 60.03 205 ILE A N 1
ATOM 1625 C CA . ILE A 1 205 ? 13.401 6.577 19.888 1.00 60.03 205 ILE A CA 1
ATOM 1626 C C . ILE A 1 205 ? 14.638 7.417 20.187 1.00 60.03 205 ILE A C 1
ATOM 1628 O O . ILE A 1 205 ? 15.709 7.111 19.662 1.00 60.03 205 ILE A O 1
ATOM 1632 N N . ALA A 1 206 ? 14.522 8.465 21.008 1.00 55.66 206 ALA A N 1
ATOM 1633 C CA . ALA A 1 206 ? 15.676 9.240 21.450 1.00 55.66 206 ALA A CA 1
ATOM 1634 C C . ALA A 1 206 ? 16.671 8.348 22.211 1.00 55.66 206 ALA A C 1
ATOM 1636 O O . ALA A 1 206 ? 17.868 8.404 21.926 1.00 55.66 206 ALA A O 1
ATOM 1637 N N . THR A 1 207 ? 16.194 7.454 23.083 1.00 51.22 207 THR A N 1
ATOM 1638 C CA . THR A 1 207 ? 17.043 6.475 23.782 1.00 51.22 207 THR A CA 1
ATOM 1639 C C . THR A 1 207 ? 17.678 5.457 22.820 1.00 51.22 207 THR A C 1
ATOM 1641 O O . THR A 1 207 ? 18.888 5.248 22.852 1.00 51.22 207 THR A O 1
ATOM 1644 N N . LEU A 1 208 ? 16.908 4.889 21.884 1.00 48.41 208 LEU A N 1
ATOM 1645 C CA . LEU A 1 208 ? 17.407 3.921 20.893 1.00 48.41 208 LEU A CA 1
ATOM 1646 C C . LEU A 1 208 ? 18.372 4.544 19.872 1.00 48.41 208 LEU A C 1
ATOM 1648 O O . LEU A 1 208 ? 19.324 3.891 19.442 1.00 48.41 208 LEU A O 1
ATOM 1652 N N . SER A 1 209 ? 18.159 5.800 19.477 1.00 45.28 209 SER A N 1
ATOM 1653 C CA . SER A 1 209 ? 19.032 6.528 18.544 1.00 45.28 209 SER A CA 1
ATOM 1654 C C . SER A 1 209 ? 20.383 6.872 19.172 1.00 45.28 209 SER A C 1
ATOM 1656 O O . SER A 1 209 ? 21.392 6.899 18.461 1.00 45.28 209 SER A O 1
ATOM 1658 N N . LEU A 1 210 ? 20.428 7.075 20.494 1.00 44.03 210 LEU A N 1
ATOM 1659 C CA . LEU A 1 210 ? 21.676 7.212 21.250 1.00 44.03 210 LEU A CA 1
ATOM 1660 C C . LEU A 1 210 ? 22.466 5.891 21.244 1.00 44.03 210 LEU A C 1
ATOM 1662 O O . LEU A 1 210 ? 23.651 5.899 20.902 1.00 44.03 210 LEU A O 1
ATOM 1666 N N . ASP A 1 211 ? 21.811 4.750 21.471 1.00 41.69 211 ASP A N 1
ATOM 1667 C CA . ASP A 1 211 ? 22.463 3.431 21.441 1.00 41.69 211 ASP A CA 1
ATOM 1668 C C . ASP A 1 211 ? 22.939 3.020 20.034 1.00 41.69 211 ASP A C 1
ATOM 1670 O O . ASP A 1 211 ? 24.063 2.534 19.854 1.00 41.69 211 ASP A O 1
ATOM 1674 N N . HIS A 1 212 ? 22.142 3.288 18.994 1.00 47.81 212 HIS A N 1
ATOM 1675 C CA . HIS A 1 212 ? 22.534 3.030 17.602 1.00 47.81 212 HIS A CA 1
ATOM 1676 C C . HIS A 1 212 ? 23.632 3.993 17.114 1.00 47.81 212 HIS A C 1
ATOM 1678 O O . HIS A 1 212 ? 24.459 3.614 16.277 1.00 47.81 212 HIS A O 1
ATOM 1684 N N . GLY A 1 213 ? 23.684 5.223 17.639 1.00 41.50 213 GLY A N 1
ATOM 1685 C CA . GLY A 1 213 ? 24.768 6.181 17.403 1.00 41.50 213 GLY A CA 1
ATOM 1686 C C . GLY A 1 213 ? 26.105 5.707 17.983 1.00 41.50 213 GLY A C 1
ATOM 1687 O O . GLY A 1 213 ? 27.131 5.755 17.294 1.00 41.50 213 GLY A O 1
ATOM 1688 N N . VAL A 1 214 ? 26.084 5.148 19.197 1.00 42.75 214 VAL A N 1
ATOM 1689 C CA . VAL A 1 214 ? 27.252 4.540 19.860 1.00 42.75 214 VAL A CA 1
ATOM 1690 C C . VAL A 1 214 ? 27.708 3.261 19.136 1.00 42.75 214 VAL A C 1
ATOM 1692 O O . VAL A 1 214 ? 28.908 3.051 18.918 1.00 42.75 214 VAL A O 1
ATOM 1695 N N . GLN A 1 215 ? 26.779 2.427 18.655 1.00 39.06 215 GLN A N 1
ATOM 1696 C CA . GLN A 1 215 ? 27.111 1.229 17.870 1.00 39.06 215 GLN A CA 1
ATOM 1697 C C . GLN A 1 215 ? 27.640 1.547 16.456 1.00 39.06 215 GLN A C 1
ATOM 1699 O O . GLN A 1 215 ? 28.586 0.902 15.993 1.00 39.06 215 GLN A O 1
ATOM 1704 N N . LYS A 1 216 ? 27.124 2.576 15.768 1.00 40.66 216 LYS A N 1
ATOM 1705 C CA . LYS A 1 216 ? 27.672 3.035 14.472 1.00 40.66 216 LYS A CA 1
ATOM 1706 C C . LYS A 1 216 ? 29.054 3.682 14.609 1.00 40.66 216 LYS A C 1
ATOM 1708 O O . LYS A 1 216 ? 29.914 3.461 13.756 1.00 40.66 216 LYS A O 1
ATOM 1713 N N . GLN A 1 217 ? 29.310 4.443 15.677 1.00 42.53 217 GLN A N 1
ATOM 1714 C CA . GLN A 1 217 ? 30.641 5.009 15.931 1.00 42.53 217 GLN A CA 1
ATOM 1715 C C . GLN A 1 217 ? 31.666 3.937 16.324 1.00 42.53 217 GLN A C 1
ATOM 1717 O O . GLN A 1 217 ? 32.792 3.964 15.825 1.00 42.53 217 GLN A O 1
ATOM 1722 N N . SER A 1 218 ? 31.293 2.956 17.152 1.00 43.25 218 SER A N 1
ATOM 1723 C CA . SER A 1 218 ? 32.197 1.856 17.528 1.00 43.25 218 SER A CA 1
ATOM 1724 C C . SER A 1 218 ? 32.529 0.936 16.346 1.00 43.25 218 SER A C 1
ATOM 1726 O O . SER A 1 218 ? 33.693 0.570 16.160 1.00 43.25 218 SER A O 1
ATOM 1728 N N . THR A 1 219 ? 31.561 0.633 15.475 1.00 44.59 219 THR A N 1
ATOM 1729 C CA . THR A 1 219 ? 31.795 -0.155 14.250 1.00 44.59 219 THR A CA 1
ATOM 1730 C C . THR A 1 219 ? 32.630 0.596 13.207 1.00 44.59 219 THR A C 1
ATOM 1732 O O . THR A 1 219 ? 33.534 -0.005 12.619 1.00 44.59 219 THR A O 1
ATOM 1735 N N . ASN A 1 220 ? 32.428 1.907 13.020 1.00 44.09 220 ASN A N 1
ATOM 1736 C CA . ASN A 1 220 ? 33.289 2.723 12.152 1.00 44.09 220 ASN A CA 1
ATOM 1737 C C . ASN A 1 220 ? 34.711 2.887 12.712 1.00 44.09 220 ASN A C 1
ATOM 1739 O O . ASN A 1 220 ? 35.680 2.789 11.956 1.00 44.09 220 ASN A O 1
ATOM 1743 N N . ASN A 1 221 ? 34.866 3.057 14.028 1.00 48.81 221 ASN A N 1
ATOM 1744 C CA . ASN A 1 221 ? 36.180 3.116 14.672 1.00 48.81 221 ASN A CA 1
ATOM 1745 C C . ASN A 1 221 ? 36.932 1.780 14.576 1.00 48.81 221 ASN A C 1
ATOM 1747 O O . ASN A 1 221 ? 38.140 1.775 14.321 1.00 48.81 221 ASN A O 1
ATOM 1751 N N . ASN A 1 222 ? 36.234 0.646 14.693 1.00 51.09 222 ASN A N 1
ATOM 1752 C CA . ASN A 1 222 ? 36.829 -0.679 14.505 1.00 51.09 222 ASN A CA 1
ATOM 1753 C C . ASN A 1 222 ? 37.214 -0.954 13.043 1.00 51.09 222 ASN A C 1
ATOM 1755 O O . ASN A 1 222 ? 38.316 -1.450 12.796 1.00 51.09 222 ASN A O 1
ATOM 1759 N N . ARG A 1 223 ? 36.385 -0.556 12.065 1.00 47.56 223 ARG A N 1
ATOM 1760 C CA . ARG A 1 223 ? 36.731 -0.640 10.631 1.00 47.56 223 ARG A CA 1
ATOM 1761 C C . ARG A 1 223 ? 37.926 0.245 10.270 1.00 47.56 223 ARG A C 1
ATOM 1763 O O . ARG A 1 223 ? 38.831 -0.212 9.574 1.00 47.56 223 ARG A O 1
ATOM 1770 N N . ASN A 1 224 ? 37.996 1.469 10.797 1.00 50.19 224 ASN A N 1
ATOM 1771 C CA . ASN A 1 224 ? 39.139 2.362 10.577 1.00 50.19 224 ASN A CA 1
ATOM 1772 C C . ASN A 1 224 ? 40.429 1.845 11.238 1.00 50.19 224 ASN A C 1
ATOM 1774 O O . ASN A 1 224 ? 41.502 1.944 10.638 1.00 50.19 224 ASN A O 1
ATOM 1778 N N . LYS A 1 225 ? 40.348 1.228 12.427 1.00 55.59 225 LYS A N 1
ATOM 1779 C CA . LYS A 1 225 ? 41.493 0.545 13.060 1.00 55.59 225 LYS A CA 1
ATOM 1780 C C . LYS A 1 225 ? 41.965 -0.674 12.255 1.00 55.59 225 LYS A C 1
ATOM 1782 O O . LYS A 1 225 ? 43.172 -0.844 12.082 1.00 55.59 225 LYS A O 1
ATOM 1787 N N . GLN A 1 226 ? 41.052 -1.494 11.724 1.00 52.88 226 GLN A N 1
ATOM 1788 C CA . GLN A 1 226 ? 41.400 -2.636 10.865 1.00 52.88 226 GLN A CA 1
ATOM 1789 C C . GLN A 1 226 ? 42.028 -2.204 9.534 1.00 52.88 226 GLN A C 1
ATOM 1791 O O . GLN A 1 226 ? 43.029 -2.787 9.119 1.00 52.88 226 GLN A O 1
ATOM 1796 N N . ASN A 1 227 ? 41.505 -1.155 8.894 1.00 52.28 227 ASN A N 1
ATOM 1797 C CA . ASN A 1 227 ? 42.066 -0.634 7.645 1.00 52.28 227 ASN A CA 1
ATOM 1798 C C . ASN A 1 227 ? 43.447 0.011 7.849 1.00 52.28 227 ASN A C 1
ATOM 1800 O O . ASN A 1 227 ? 44.335 -0.195 7.021 1.00 52.28 227 ASN A O 1
ATOM 1804 N N . LYS A 1 228 ? 43.683 0.698 8.980 1.00 57.38 228 LYS A N 1
ATOM 1805 C CA . LYS A 1 228 ? 45.032 1.168 9.349 1.00 57.38 228 LYS A CA 1
ATOM 1806 C C . LYS A 1 228 ? 46.005 0.008 9.582 1.00 57.38 228 LYS A C 1
ATOM 1808 O O . LYS A 1 228 ? 47.117 0.063 9.067 1.00 57.38 228 LYS A O 1
ATOM 1813 N N . LYS A 1 229 ? 45.597 -1.060 10.285 1.00 58.72 229 LYS A N 1
ATOM 1814 C CA . LYS A 1 229 ? 46.445 -2.255 10.477 1.00 58.72 229 LYS A CA 1
ATOM 1815 C C . LYS A 1 229 ? 46.802 -2.930 9.147 1.00 58.72 229 LYS A C 1
ATOM 1817 O O . LYS A 1 229 ? 47.981 -3.156 8.899 1.00 58.72 229 LYS A O 1
ATOM 1822 N N . LYS A 1 230 ? 45.827 -3.150 8.256 1.00 57.06 230 LYS A N 1
ATOM 1823 C CA . LYS A 1 230 ? 46.070 -3.727 6.919 1.00 57.06 230 LYS A CA 1
ATOM 1824 C C . LYS A 1 230 ? 46.970 -2.845 6.044 1.00 57.06 230 LYS A C 1
ATOM 1826 O O . LYS A 1 230 ? 47.802 -3.366 5.308 1.00 57.06 230 LYS A O 1
ATOM 1831 N N . GLY A 1 231 ? 46.845 -1.518 6.138 1.00 55.47 231 GLY A N 1
ATOM 1832 C CA . GLY A 1 231 ? 47.711 -0.577 5.420 1.00 55.47 231 GLY A CA 1
ATOM 1833 C C . GLY A 1 231 ? 49.168 -0.593 5.901 1.00 55.47 231 GLY A C 1
ATOM 1834 O O . GLY A 1 231 ? 50.085 -0.529 5.083 1.00 55.47 231 GLY A O 1
ATOM 1835 N N . VAL A 1 232 ? 49.391 -0.729 7.212 1.00 59.62 232 VAL A N 1
ATOM 1836 C CA . VAL A 1 232 ? 50.737 -0.843 7.805 1.00 59.62 232 VAL A CA 1
ATOM 1837 C C . VAL A 1 232 ? 51.377 -2.194 7.476 1.00 59.62 232 VAL A C 1
ATOM 1839 O O . VAL A 1 232 ? 52.560 -2.249 7.146 1.00 59.62 232 VAL A O 1
ATOM 1842 N N . GLU A 1 233 ? 50.599 -3.276 7.490 1.00 57.38 233 GLU A N 1
ATOM 1843 C CA . GLU A 1 233 ? 51.081 -4.618 7.147 1.00 57.38 233 GLU A CA 1
ATOM 1844 C C . GLU A 1 233 ? 51.448 -4.736 5.656 1.00 57.38 233 GLU A C 1
ATOM 1846 O O . GLU A 1 233 ? 52.472 -5.323 5.311 1.00 57.38 233 GLU A O 1
ATOM 1851 N N . LYS A 1 234 ? 50.678 -4.086 4.770 1.00 55.09 234 LYS A N 1
ATOM 1852 C CA . LYS A 1 234 ? 50.982 -4.011 3.332 1.00 55.09 234 LYS A CA 1
ATOM 1853 C C . LYS A 1 234 ? 52.249 -3.193 3.043 1.00 55.09 234 LYS A C 1
ATOM 1855 O O . LYS A 1 234 ? 53.028 -3.574 2.177 1.00 55.09 234 LYS A O 1
ATOM 1860 N N . ARG A 1 235 ? 52.496 -2.109 3.792 1.00 57.25 235 ARG A N 1
ATOM 1861 C CA . ARG A 1 235 ? 53.744 -1.324 3.687 1.00 57.25 235 ARG A CA 1
ATOM 1862 C C . ARG A 1 235 ? 54.969 -2.093 4.187 1.00 57.25 235 ARG A C 1
ATOM 1864 O O . ARG A 1 235 ? 56.013 -2.015 3.556 1.00 57.25 235 ARG A O 1
ATOM 1871 N N . ARG A 1 236 ? 54.838 -2.883 5.260 1.00 57.62 236 ARG A N 1
ATOM 1872 C CA . ARG A 1 236 ? 55.922 -3.760 5.740 1.00 57.62 236 ARG A CA 1
ATOM 1873 C C . ARG A 1 236 ? 56.290 -4.854 4.735 1.00 57.62 236 ARG A C 1
ATOM 1875 O O . ARG A 1 236 ? 57.472 -5.075 4.516 1.00 57.62 236 ARG A O 1
ATOM 1882 N N . ARG A 1 237 ? 55.304 -5.488 4.086 1.00 56.12 237 ARG A N 1
ATOM 1883 C CA . ARG A 1 237 ? 55.568 -6.503 3.046 1.00 56.12 237 ARG A CA 1
ATOM 1884 C C . ARG A 1 237 ? 56.224 -5.918 1.793 1.00 56.12 237 ARG A C 1
ATOM 1886 O O . ARG A 1 237 ? 57.111 -6.553 1.242 1.00 56.12 237 ARG A O 1
ATOM 1893 N N . ASN A 1 238 ? 55.838 -4.708 1.380 1.00 54.19 238 ASN A N 1
ATOM 1894 C CA . ASN A 1 238 ? 56.472 -4.043 0.236 1.00 54.19 238 ASN A CA 1
ATOM 1895 C C . ASN A 1 238 ? 57.912 -3.595 0.524 1.00 54.19 238 ASN A C 1
ATOM 1897 O O . ASN A 1 238 ? 58.731 -3.624 -0.385 1.00 54.19 238 ASN A O 1
ATOM 1901 N N . ASN A 1 239 ? 58.238 -3.209 1.763 1.00 55.41 239 ASN A N 1
ATOM 1902 C CA . ASN A 1 239 ? 59.620 -2.871 2.112 1.00 55.41 239 ASN A CA 1
ATOM 1903 C C . ASN A 1 239 ? 60.525 -4.111 2.158 1.00 55.41 239 ASN A C 1
ATOM 1905 O O . ASN A 1 239 ? 61.660 -4.023 1.714 1.00 55.41 239 ASN A O 1
ATOM 1909 N N . HIS A 1 240 ? 60.017 -5.264 2.610 1.00 54.38 240 HIS A N 1
ATOM 1910 C CA . HIS A 1 240 ? 60.794 -6.510 2.621 1.00 54.38 240 HIS A CA 1
ATOM 1911 C C . HIS A 1 240 ? 61.080 -7.028 1.199 1.00 54.38 240 HIS A C 1
ATOM 1913 O O . HIS A 1 240 ? 62.194 -7.432 0.903 1.00 54.38 240 HIS A O 1
ATOM 1919 N N . PHE A 1 241 ? 60.115 -6.896 0.278 1.00 50.88 241 PHE A N 1
ATOM 1920 C CA . PHE A 1 241 ? 60.314 -7.241 -1.138 1.00 50.88 241 PHE A CA 1
ATOM 1921 C C . PHE A 1 241 ? 61.357 -6.364 -1.854 1.00 50.88 241 PHE A C 1
ATOM 1923 O O . PHE A 1 241 ? 61.979 -6.823 -2.807 1.00 50.88 241 PHE A O 1
ATOM 1930 N N . ASN A 1 242 ? 61.547 -5.114 -1.417 1.00 51.28 242 ASN A N 1
ATOM 1931 C CA . ASN A 1 242 ? 62.541 -4.209 -2.003 1.00 51.28 242 ASN A CA 1
ATOM 1932 C C . ASN A 1 242 ? 63.952 -4.408 -1.424 1.00 51.28 242 ASN A C 1
ATOM 1934 O O . ASN A 1 242 ? 64.922 -4.059 -2.091 1.00 51.28 242 ASN A O 1
ATOM 1938 N N . GLU A 1 243 ? 64.087 -4.958 -0.214 1.00 51.97 243 GLU A N 1
ATOM 1939 C CA . GLU A 1 243 ? 65.396 -5.312 0.357 1.00 51.97 243 GLU A CA 1
ATOM 1940 C C . GLU A 1 243 ? 65.955 -6.597 -0.278 1.00 51.97 243 GLU A C 1
ATOM 1942 O O . GLU A 1 243 ? 67.143 -6.644 -0.592 1.00 51.97 243 GLU A O 1
ATOM 1947 N N . ASP A 1 244 ? 65.097 -7.576 -0.593 1.00 50.88 244 ASP A N 1
ATOM 1948 C CA . ASP A 1 244 ? 65.509 -8.826 -1.253 1.00 50.88 244 ASP A CA 1
ATOM 1949 C C . ASP A 1 244 ? 65.923 -8.635 -2.729 1.00 50.88 244 ASP A C 1
ATOM 1951 O O . ASP A 1 244 ? 66.702 -9.423 -3.263 1.00 50.88 244 ASP A O 1
ATOM 1955 N N . GLN A 1 245 ? 65.450 -7.579 -3.408 1.00 50.19 245 GLN A N 1
ATOM 1956 C CA . GLN A 1 245 ? 65.855 -7.281 -4.793 1.00 50.19 245 GLN A CA 1
ATOM 1957 C C . GLN A 1 245 ? 67.188 -6.528 -4.907 1.00 50.19 245 GLN A C 1
ATOM 1959 O O . GLN A 1 245 ? 67.823 -6.597 -5.956 1.00 50.19 245 GLN A O 1
ATOM 1964 N N . ASN A 1 246 ? 67.650 -5.870 -3.840 1.00 47.09 246 ASN A N 1
ATOM 1965 C CA . ASN A 1 246 ? 68.927 -5.147 -3.835 1.00 47.09 246 ASN A CA 1
ATOM 1966 C C . ASN A 1 246 ? 70.132 -6.015 -3.425 1.00 47.09 246 ASN A C 1
ATOM 1968 O O . ASN A 1 246 ? 71.250 -5.514 -3.410 1.00 47.09 246 ASN A O 1
ATOM 1972 N N . GLN A 1 247 ? 69.939 -7.302 -3.111 1.00 48.78 247 GLN A N 1
ATOM 1973 C CA . GLN A 1 247 ? 71.039 -8.238 -2.819 1.00 48.78 247 GLN A CA 1
ATOM 1974 C C . GLN A 1 247 ? 71.426 -9.144 -4.003 1.00 48.78 247 GLN A C 1
ATOM 1976 O O . GLN A 1 247 ? 72.283 -10.008 -3.844 1.00 48.78 247 GLN A O 1
ATOM 1981 N N . ILE A 1 248 ? 70.834 -8.961 -5.192 1.00 49.88 248 ILE A N 1
ATOM 1982 C CA . ILE A 1 248 ? 71.089 -9.827 -6.365 1.00 49.88 248 ILE A CA 1
ATOM 1983 C C . ILE A 1 248 ? 71.885 -9.110 -7.480 1.00 49.88 248 ILE A C 1
ATOM 1985 O O . ILE A 1 248 ? 72.261 -9.743 -8.460 1.00 49.88 248 ILE A O 1
ATOM 1989 N N . SER A 1 249 ? 72.221 -7.821 -7.347 1.00 47.50 249 SER A N 1
ATOM 1990 C CA . SER A 1 249 ? 72.887 -7.060 -8.424 1.00 47.50 249 SER A CA 1
ATOM 1991 C C . SER A 1 249 ? 74.400 -6.845 -8.288 1.00 47.50 249 SER A C 1
ATOM 1993 O O . SER A 1 249 ? 74.959 -6.180 -9.151 1.00 47.50 249 SER A O 1
ATOM 1995 N N . ASP A 1 250 ? 75.074 -7.421 -7.291 1.00 48.94 250 ASP A N 1
ATOM 1996 C CA . ASP A 1 250 ? 76.538 -7.331 -7.160 1.00 48.94 250 ASP A CA 1
ATOM 1997 C C . ASP A 1 250 ? 77.175 -8.709 -7.372 1.00 48.94 250 ASP A C 1
ATOM 1999 O O . ASP A 1 250 ? 77.484 -9.413 -6.415 1.00 48.94 250 ASP A O 1
ATOM 2003 N N . ASN A 1 251 ? 77.298 -9.126 -8.635 1.00 49.62 251 ASN A N 1
ATOM 2004 C CA . ASN A 1 251 ? 78.293 -10.089 -9.127 1.00 49.62 251 ASN A CA 1
ATOM 2005 C C . ASN A 1 251 ? 78.137 -10.225 -10.648 1.00 49.62 251 ASN A C 1
ATOM 2007 O O . ASN A 1 251 ? 77.318 -11.021 -11.102 1.00 49.62 251 ASN A O 1
ATOM 2011 N N . HIS A 1 252 ? 78.886 -9.425 -11.412 1.00 40.25 252 HIS A N 1
ATOM 2012 C CA . HIS A 1 252 ? 79.592 -9.811 -12.645 1.00 40.25 252 HIS A CA 1
ATOM 2013 C C . HIS A 1 252 ? 80.070 -8.556 -13.389 1.00 40.25 252 HIS A C 1
ATOM 2015 O O . HIS A 1 252 ? 79.315 -7.983 -14.165 1.00 40.25 252 HIS A O 1
ATOM 2021 N N . ASP A 1 253 ? 81.335 -8.189 -13.173 1.00 38.69 253 ASP A N 1
ATOM 2022 C CA . ASP A 1 253 ? 82.137 -7.410 -14.120 1.00 38.69 253 ASP A CA 1
ATOM 2023 C C . ASP A 1 253 ? 83.375 -8.259 -14.475 1.00 38.69 253 ASP A C 1
ATOM 2025 O O . ASP A 1 253 ? 84.174 -8.598 -13.596 1.00 38.69 253 ASP A O 1
ATOM 2029 N N . GLU A 1 254 ? 83.479 -8.629 -15.754 1.00 37.62 254 GLU A N 1
ATOM 2030 C CA . GLU A 1 254 ? 84.726 -8.847 -16.508 1.00 37.62 254 GLU A CA 1
ATOM 2031 C C . GLU A 1 254 ? 84.772 -7.776 -17.606 1.00 37.62 254 GLU A C 1
ATOM 2033 O O . GLU A 1 254 ? 83.719 -7.573 -18.260 1.00 37.62 254 GLU A O 1
#

Secondary structure (DSSP, 8-state):
-HHHHHHS-GGGEEEEEE--SSSTTTTGGGT--SHHHHHHHHBSHHHHHTSHHHIIIIIIHHHHS-TTT--S--EEEEEEEEEE-TTSPEEEEEEEEEEEEEPPP-TTT-S-HHHHHHHHHHHHHHHHHHHHHTT--EEEE--TT-STT---HHHHHHHHHHHHTSTTTTTT-SEEEE---SHHHHHHHHHHHHSS-HHHHHHHHHHHHHHHHHHHHHHHHHHHHHHHHHHHHHHHHHHHHHHHHTTSS-----